Protein AF-0000000079093597 (afdb_homodimer)

Radius of gyration: 33.96 Å; Cα contacts (8 Å, |Δi|>4): 681; chains: 2; bounding box: 46×53×201 Å

Organism: Trichostrongylus colubriformis (NCBI:txid6319)

Structure (mmCIF, N/CA/C/O backbone):
data_AF-0000000079093597-model_v1
#
loop_
_entity.id
_entity.type
_entity.pdbx_description
1 polymer 'C-type lectin domain containing protein'
#
loop_
_atom_site.group_PDB
_atom_site.id
_atom_site.type_symbol
_atom_site.label_atom_id
_atom_site.label_alt_id
_atom_site.label_comp_id
_atom_site.label_asym_id
_atom_site.label_entity_id
_atom_site.label_seq_id
_atom_site.pdbx_PDB_ins_code
_atom_site.Cartn_x
_atom_site.Cartn_y
_atom_site.Cartn_z
_atom_site.occupancy
_atom_site.B_iso_or_equiv
_atom_site.auth_seq_id
_atom_site.auth_comp_id
_atom_site.auth_asym_id
_atom_site.auth_atom_id
_atom_site.pdbx_PDB_model_num
ATOM 1 N N . MET A 1 1 ? -20.094 -14.188 -105.25 1 27.56 1 MET A N 1
ATOM 2 C CA . MET A 1 1 ? -21.078 -13.984 -104.188 1 27.56 1 MET A CA 1
ATOM 3 C C . MET A 1 1 ? -20.625 -14.641 -102.875 1 27.56 1 MET A C 1
ATOM 5 O O . MET A 1 1 ? -20.891 -15.82 -102.688 1 27.56 1 MET A O 1
ATOM 9 N N . LEU A 1 2 ? -19.297 -14.391 -102.5 1 33.69 2 LEU A N 1
ATOM 10 C CA . LEU A 1 2 ? -18.422 -14.969 -101.5 1 33.69 2 LEU A CA 1
ATOM 11 C C . LEU A 1 2 ? -18.953 -14.695 -100.062 1 33.69 2 LEU A C 1
ATOM 13 O O . LEU A 1 2 ? -19.172 -13.539 -99.688 1 33.69 2 LEU A O 1
ATOM 17 N N . LEU A 1 3 ? -19.688 -15.695 -99.5 1 28.25 3 LEU A N 1
ATOM 18 C CA . LEU A 1 3 ? -20.484 -15.844 -98.25 1 28.25 3 LEU A CA 1
ATOM 19 C C . LEU A 1 3 ? -19.625 -15.695 -97 1 28.25 3 LEU A C 1
ATOM 21 O O . LEU A 1 3 ? -18.75 -16.531 -96.75 1 28.25 3 LEU A O 1
ATOM 25 N N . LYS A 1 4 ? -19.141 -14.422 -96.625 1 36.09 4 LYS A N 1
ATOM 26 C CA . LYS A 1 4 ? -18.281 -14.047 -95.562 1 36.09 4 LYS A CA 1
ATOM 27 C C . LYS A 1 4 ? -18.922 -14.414 -94.188 1 36.09 4 LYS A C 1
ATOM 29 O O . LYS A 1 4 ? -19.906 -13.805 -93.812 1 36.09 4 LYS A O 1
ATOM 34 N N . SER A 1 5 ? -19.047 -15.766 -93.812 1 30.09 5 SER A N 1
ATOM 35 C CA . SER A 1 5 ? -19.75 -16.297 -92.688 1 30.09 5 SER A CA 1
ATOM 36 C C . SER A 1 5 ? -19.156 -15.75 -91.375 1 30.09 5 SER A C 1
ATOM 38 O O . SER A 1 5 ? -17.953 -15.883 -91.125 1 30.09 5 SER A O 1
ATOM 40 N N . VAL A 1 6 ? -19.609 -14.57 -90.875 1 37.12 6 VAL A N 1
ATOM 41 C CA . VAL A 1 6 ? -19.203 -13.812 -89.688 1 37.12 6 VAL A CA 1
ATOM 42 C C . VAL A 1 6 ? -19.5 -14.625 -88.438 1 37.12 6 VAL A C 1
ATOM 44 O O . VAL A 1 6 ? -20.656 -14.891 -88.125 1 37.12 6 VAL A O 1
ATOM 47 N N . LEU A 1 7 ? -18.609 -15.641 -88 1 31.73 7 LEU A N 1
ATOM 48 C CA . LEU A 1 7 ? -18.75 -16.547 -86.875 1 31.73 7 LEU A CA 1
ATOM 49 C C . LEU A 1 7 ? -18.781 -15.766 -85.562 1 31.73 7 LEU A C 1
ATOM 51 O O . LEU A 1 7 ? -17.828 -15.047 -85.25 1 31.73 7 LEU A O 1
ATOM 55 N N . ALA A 1 8 ? -19.969 -15.242 -85.125 1 33.5 8 ALA A N 1
ATOM 56 C CA . ALA A 1 8 ? -20.234 -14.438 -83.938 1 33.5 8 ALA A CA 1
ATOM 57 C C . ALA A 1 8 ? -19.938 -15.219 -82.625 1 33.5 8 ALA A C 1
ATOM 59 O O . ALA A 1 8 ? -20.625 -16.188 -82.312 1 33.5 8 ALA A O 1
ATOM 60 N N . LEU A 1 9 ? -18.625 -15.414 -82.188 1 31.94 9 LEU A N 1
ATOM 61 C CA . LEU A 1 9 ? -18.203 -16.203 -81.062 1 31.94 9 LEU A CA 1
ATOM 62 C C . LEU A 1 9 ? -18.766 -15.602 -79.75 1 31.94 9 LEU A C 1
ATOM 64 O O . LEU A 1 9 ? -18.484 -14.445 -79.438 1 31.94 9 LEU A O 1
ATOM 68 N N . CYS A 1 10 ? -20.016 -15.984 -79.375 1 30.64 10 CYS A N 1
ATOM 69 C CA . CYS A 1 10 ? -20.75 -15.586 -78.188 1 30.64 10 CYS A CA 1
ATOM 70 C C . CYS A 1 10 ? -19.984 -15.953 -76.938 1 30.64 10 CYS A C 1
ATOM 72 O O . CYS A 1 10 ? -19.828 -17.141 -76.625 1 30.64 10 CYS A O 1
ATOM 74 N N . LEU A 1 11 ? -18.906 -15.242 -76.5 1 30.03 11 LEU A N 1
ATOM 75 C CA . LEU A 1 11 ? -18.109 -15.531 -75.312 1 30.03 11 LEU A CA 1
ATOM 76 C C . LEU A 1 11 ? -18.953 -15.461 -74.062 1 30.03 11 LEU A C 1
ATOM 78 O O . LEU A 1 11 ? -19.516 -14.414 -73.75 1 30.03 11 LEU A O 1
ATOM 82 N N . VAL A 1 12 ? -19.672 -16.516 -73.625 1 31.88 12 VAL A N 1
ATOM 83 C CA . VAL A 1 12 ? -20.484 -16.688 -72.438 1 31.88 12 VAL A CA 1
ATOM 84 C C . VAL A 1 12 ? -19.641 -16.484 -71.188 1 31.88 12 VAL A C 1
ATOM 86 O O . VAL A 1 12 ? -18.625 -17.172 -71 1 31.88 12 VAL A O 1
ATOM 89 N N . SER A 1 13 ? -19.422 -15.242 -70.688 1 33.53 13 SER A N 1
ATOM 90 C CA . SER A 1 13 ? -18.672 -14.945 -69.438 1 33.53 13 SER A CA 1
ATOM 91 C C . SER A 1 13 ? -19.344 -15.555 -68.25 1 33.53 13 SER A C 1
ATOM 93 O O . SER A 1 13 ? -20.484 -15.234 -67.938 1 33.53 13 SER A O 1
ATOM 95 N N . PHE A 1 14 ? -19.109 -16.812 -67.875 1 33.97 14 PHE A N 1
ATOM 96 C CA . PHE A 1 14 ? -19.594 -17.469 -66.688 1 33.97 14 PHE A CA 1
ATOM 97 C C . PHE A 1 14 ? -19.156 -16.719 -65.438 1 33.97 14 PHE A C 1
ATOM 99 O O . PHE A 1 14 ? -17.953 -16.547 -65.188 1 33.97 14 PHE A O 1
ATOM 106 N N . ALA A 1 15 ? -19.828 -15.609 -65 1 35.19 15 ALA A N 1
ATOM 107 C CA . ALA A 1 15 ? -19.594 -14.93 -63.719 1 35.19 15 ALA A CA 1
ATOM 108 C C . ALA A 1 15 ? -19.766 -15.891 -62.562 1 35.19 15 ALA A C 1
ATOM 110 O O . ALA A 1 15 ? -20.875 -16.391 -62.312 1 35.19 15 ALA A O 1
ATOM 111 N N . ALA A 1 16 ? -18.828 -16.75 -62.156 1 32.25 16 ALA A N 1
ATOM 112 C CA . ALA A 1 16 ? -18.859 -17.609 -61 1 32.25 16 ALA A CA 1
ATOM 113 C C . ALA A 1 16 ? -19.094 -16.781 -59.719 1 32.25 16 ALA A C 1
ATOM 115 O O . ALA A 1 16 ? -18.328 -15.867 -59.406 1 32.25 16 ALA A O 1
ATOM 116 N N . SER A 1 17 ? -20.344 -16.469 -59.312 1 35.06 17 SER A N 1
ATOM 117 C CA . SER A 1 17 ? -20.703 -15.891 -58.031 1 35.06 17 SER A CA 1
ATOM 118 C C . SER A 1 17 ? -20.141 -16.719 -56.875 1 35.06 17 SER A C 1
ATOM 120 O O . SER A 1 17 ? -20.5 -17.891 -56.719 1 35.06 17 SER A O 1
ATOM 122 N N . GLN A 1 18 ? -18.812 -16.656 -56.562 1 31.14 18 GLN A N 1
ATOM 123 C CA . GLN A 1 18 ? -18.344 -17.328 -55.344 1 31.14 18 GLN A CA 1
ATOM 124 C C . GLN A 1 18 ? -19.109 -16.859 -54.125 1 31.14 18 GLN A C 1
ATOM 126 O O . GLN A 1 18 ? -19.109 -15.672 -53.812 1 31.14 18 GLN A O 1
ATOM 131 N N . GLU A 1 19 ? -20.344 -17.391 -53.844 1 35.72 19 GLU A N 1
ATOM 132 C CA . GLU A 1 19 ? -20.969 -17.188 -52.562 1 35.72 19 GLU A CA 1
ATOM 133 C C . GLU A 1 19 ? -20.016 -17.562 -51.406 1 35.72 19 GLU A C 1
ATOM 135 O O . GLU A 1 19 ? -19.609 -18.719 -51.312 1 35.72 19 GLU A O 1
ATOM 140 N N . GLY A 1 20 ? -18.953 -16.734 -51.156 1 30.69 20 GLY A N 1
ATOM 141 C CA . GLY A 1 20 ? -18.188 -16.953 -49.938 1 30.69 20 GLY A CA 1
ATOM 142 C C . GLY A 1 20 ? -19.031 -17.094 -48.688 1 30.69 20 GLY A C 1
ATOM 143 O O . GLY A 1 20 ? -19.797 -16.188 -48.375 1 30.69 20 GLY A O 1
ATOM 144 N N . ASN A 1 21 ? -19.656 -18.297 -48.469 1 34.59 21 ASN A N 1
ATOM 145 C CA . ASN A 1 21 ? -20.266 -18.609 -47.156 1 34.59 21 ASN A CA 1
ATOM 146 C C . ASN A 1 21 ? -19.344 -18.203 -46 1 34.59 21 ASN A C 1
ATOM 148 O O . ASN A 1 21 ? -18.266 -18.781 -45.844 1 34.59 21 ASN A O 1
ATOM 152 N N . SER A 1 22 ? -19.172 -16.906 -45.781 1 34.31 22 SER A N 1
ATOM 153 C CA . SER A 1 22 ? -18.516 -16.5 -44.531 1 34.31 22 SER A CA 1
ATOM 154 C C . SER A 1 22 ? -19.094 -17.219 -43.344 1 34.31 22 SER A C 1
ATOM 156 O O . SER A 1 22 ? -20.281 -17.047 -43 1 34.31 22 SER A O 1
ATOM 158 N N . THR A 1 23 ? -18.875 -18.516 -43.188 1 35 23 THR A N 1
ATOM 159 C CA . THR A 1 23 ? -19.156 -19.109 -41.875 1 35 23 THR A CA 1
ATOM 160 C C . THR A 1 23 ? -18.578 -18.25 -40.75 1 35 23 THR A C 1
ATOM 162 O O . THR A 1 23 ? -17.375 -18.031 -40.688 1 35 23 THR A O 1
ATOM 165 N N . GLN A 1 24 ? -19.234 -17.125 -40.469 1 33.97 24 GLN A N 1
ATOM 166 C CA . GLN A 1 24 ? -18.906 -16.422 -39.219 1 33.97 24 GLN A CA 1
ATOM 167 C C . GLN A 1 24 ? -18.781 -17.406 -38.062 1 33.97 24 GLN A C 1
ATOM 169 O O . GLN A 1 24 ? -19.766 -18.062 -37.688 1 33.97 24 GLN A O 1
ATOM 174 N N . GLU A 1 25 ? -17.797 -18.297 -37.969 1 34.44 25 GLU A N 1
ATOM 175 C CA . GLU A 1 25 ? -17.547 -19 -36.719 1 34.44 25 GLU A CA 1
ATOM 176 C C . GLU A 1 25 ? -17.672 -18.078 -35.531 1 34.44 25 GLU A C 1
ATOM 178 O O . GLU A 1 25 ? -16.938 -17.094 -35.406 1 34.44 25 GLU A O 1
ATOM 183 N N . SER A 1 26 ? -18.891 -17.797 -35.094 1 34.84 26 SER A N 1
ATOM 184 C CA . SER A 1 26 ? -19.047 -17.172 -33.781 1 34.84 26 SER A CA 1
ATOM 185 C C . SER A 1 26 ? -18.047 -17.734 -32.781 1 34.84 26 SER A C 1
ATOM 187 O O . SER A 1 26 ? -17.953 -18.953 -32.625 1 34.84 26 SER A O 1
ATOM 189 N N . ALA A 1 27 ? -16.938 -17.141 -32.625 1 35.53 27 ALA A N 1
ATOM 190 C CA . ALA A 1 27 ? -16.016 -17.391 -31.516 1 35.53 27 ALA A CA 1
ATOM 191 C C . ALA A 1 27 ? -16.766 -17.766 -30.25 1 35.53 27 ALA A C 1
ATOM 193 O O . ALA A 1 27 ? -17.625 -17 -29.781 1 35.53 27 ALA A O 1
ATOM 194 N N . SER A 1 28 ? -17.094 -19.094 -30.078 1 34.06 28 SER A N 1
ATOM 195 C CA . SER A 1 28 ? -17.531 -19.562 -28.766 1 34.06 28 SER A CA 1
ATOM 196 C C . SER A 1 28 ? -16.844 -18.797 -27.641 1 34.06 28 SER A C 1
ATOM 198 O O . SER A 1 28 ? -15.609 -18.75 -27.562 1 34.06 28 SER A O 1
ATOM 200 N N . GLN A 1 29 ? -17.281 -17.625 -27.359 1 36.34 29 GLN A N 1
ATOM 201 C CA . GLN A 1 29 ? -16.875 -17.109 -26.062 1 36.34 29 GLN A CA 1
ATOM 202 C C . GLN A 1 29 ? -16.656 -18.234 -25.047 1 36.34 29 GLN A C 1
ATOM 204 O O . GLN A 1 29 ? -17.562 -19.047 -24.828 1 36.34 29 GLN A O 1
ATOM 209 N N . GLY A 1 30 ? -15.531 -18.922 -25.031 1 35.94 30 GLY A N 1
ATOM 210 C CA . GLY A 1 30 ? -15.273 -19.875 -23.953 1 35.94 30 GLY A CA 1
ATOM 211 C C . GLY A 1 30 ? -16.094 -19.594 -22.703 1 35.94 30 GLY A C 1
ATOM 212 O O . GLY A 1 30 ? -15.93 -18.547 -22.062 1 35.94 30 GLY A O 1
ATOM 213 N N . SER A 1 31 ? -17.375 -19.859 -22.672 1 40.91 31 SER A N 1
ATOM 214 C CA . SER A 1 31 ? -18.219 -19.906 -21.469 1 40.91 31 SER A CA 1
ATOM 215 C C . SER A 1 31 ? -17.438 -20.422 -20.266 1 40.91 31 SER A C 1
ATOM 217 O O . SER A 1 31 ? -17.094 -21.609 -20.203 1 40.91 31 SER A O 1
ATOM 219 N N . ASN A 1 32 ? -16.344 -19.719 -19.766 1 48.03 32 ASN A N 1
ATOM 220 C CA . ASN A 1 32 ? -15.875 -20.125 -18.438 1 48.03 32 ASN A CA 1
ATOM 221 C C . ASN A 1 32 ? -17.031 -20.547 -17.547 1 48.03 32 ASN A C 1
ATOM 223 O O . ASN A 1 32 ? -17.906 -19.734 -17.219 1 48.03 32 ASN A O 1
ATOM 227 N N . ASN A 1 33 ? -17.531 -21.703 -17.688 1 52.25 33 ASN A N 1
ATOM 228 C CA . ASN A 1 33 ? -18.547 -22.297 -16.828 1 52.25 33 ASN A CA 1
ATOM 229 C C . ASN A 1 33 ? -18.406 -21.844 -15.383 1 52.25 33 ASN A C 1
ATOM 231 O O . ASN A 1 33 ? -17.453 -22.219 -14.695 1 52.25 33 ASN A O 1
ATOM 235 N N . VAL A 1 34 ? -18.719 -20.641 -15.078 1 58.66 34 VAL A N 1
ATOM 236 C CA . VAL A 1 34 ? -18.797 -20.109 -13.719 1 58.66 34 VAL A CA 1
ATOM 237 C C . VAL A 1 34 ? -19.719 -20.984 -12.875 1 58.66 34 VAL A C 1
ATOM 239 O O . VAL A 1 34 ? -20.875 -21.219 -13.25 1 58.66 34 VAL A O 1
ATOM 242 N N . GLN A 1 35 ? -19.188 -21.812 -12 1 63.66 35 GLN A N 1
ATOM 243 C CA . GLN A 1 35 ? -19.938 -22.594 -11.016 1 63.66 35 GLN A CA 1
ATOM 244 C C . GLN A 1 35 ? -20.734 -21.672 -10.094 1 63.66 35 GLN A C 1
ATOM 246 O O . GLN A 1 35 ? -20.578 -20.453 -10.148 1 63.66 35 GLN A O 1
ATOM 251 N N . GLU A 1 36 ? -21.578 -22.188 -9.328 1 70.56 36 GLU A N 1
ATOM 252 C CA . GLU A 1 36 ? -22.422 -21.547 -8.312 1 70.56 36 GLU A CA 1
ATOM 253 C C . GLU A 1 36 ? -21.609 -20.578 -7.453 1 70.56 36 GLU A C 1
ATOM 255 O O . GLU A 1 36 ? -22.141 -19.578 -6.957 1 70.56 36 GLU A O 1
ATOM 260 N N . SER A 1 37 ? -20.328 -20.625 -7.547 1 80.94 37 SER A N 1
ATOM 261 C CA . SER A 1 37 ? -19.453 -19.812 -6.688 1 80.94 37 SER A CA 1
ATOM 262 C C . SER A 1 37 ? -19.188 -18.453 -7.301 1 80.94 37 SER A C 1
ATOM 264 O O . SER A 1 37 ? -18.703 -17.547 -6.617 1 80.94 37 SER A O 1
ATOM 266 N N . GLY A 1 38 ? -19.531 -18.328 -8.602 1 91.44 38 GLY A N 1
ATOM 267 C CA . GLY A 1 38 ? -19.172 -17.094 -9.289 1 91.44 38 GLY A CA 1
ATOM 268 C C . GLY A 1 38 ? -17.766 -17.094 -9.828 1 91.44 38 GLY A C 1
ATOM 269 O O . GLY A 1 38 ? -17.266 -16.078 -10.312 1 91.44 38 GLY A O 1
ATOM 270 N N . CYS A 1 39 ? -17.156 -18.281 -9.688 1 96.06 39 CYS A N 1
ATOM 271 C CA . CYS A 1 39 ? -15.789 -18.422 -10.164 1 96.06 39 CYS A CA 1
ATOM 272 C C . CYS A 1 39 ? -15.688 -19.516 -11.219 1 96.06 39 CYS A C 1
ATOM 274 O O . CYS A 1 39 ? -16.453 -20.469 -11.203 1 96.06 39 CYS A O 1
ATOM 276 N N . PRO A 1 40 ? -14.727 -19.344 -12.234 1 94.62 40 PRO A N 1
ATOM 277 C CA . PRO A 1 40 ? -14.461 -20.422 -13.18 1 94.62 40 PRO A CA 1
ATOM 278 C C . PRO A 1 40 ? -14.055 -21.719 -12.484 1 94.62 40 PRO A C 1
ATOM 280 O O . PRO A 1 40 ? -13.539 -21.688 -11.359 1 94.62 40 PRO A O 1
ATOM 283 N N . ILE A 1 41 ? -14.336 -22.781 -13.102 1 93.44 41 ILE A N 1
ATOM 284 C CA . ILE A 1 41 ? -13.953 -24.094 -12.57 1 93.44 41 ILE A CA 1
ATOM 285 C C . ILE A 1 41 ? -12.461 -24.094 -12.234 1 93.44 41 ILE A C 1
ATOM 287 O O . ILE A 1 41 ? -11.641 -23.609 -13.023 1 93.44 41 ILE A O 1
ATOM 291 N N . GLY A 1 42 ? -12.117 -24.578 -11.094 1 95.44 42 GLY A N 1
ATOM 292 C CA . GLY A 1 42 ? -10.727 -24.672 -10.688 1 95.44 42 GLY A CA 1
ATOM 293 C C . GLY A 1 42 ? -10.258 -23.484 -9.875 1 95.44 42 GLY A C 1
ATOM 294 O O . GLY A 1 42 ? -9.203 -23.547 -9.234 1 95.44 42 GLY A O 1
ATOM 295 N N . TRP A 1 43 ? -10.992 -22.453 -9.961 1 97.62 43 TRP A N 1
ATOM 296 C CA . TRP A 1 43 ? -10.664 -21.266 -9.164 1 97.62 43 TRP A CA 1
ATOM 297 C C . TRP A 1 43 ? -11.328 -21.328 -7.793 1 97.62 43 TRP A C 1
ATOM 299 O O . TRP A 1 43 ? -12.43 -21.875 -7.656 1 97.62 43 TRP A O 1
ATOM 309 N N . LEU A 1 44 ? -10.664 -20.797 -6.832 1 97.44 44 LEU A N 1
ATOM 310 C CA . LEU A 1 44 ? -11.164 -20.734 -5.461 1 97.44 44 LEU A CA 1
ATOM 311 C C . LEU A 1 44 ? -11.766 -19.375 -5.152 1 97.44 44 LEU A C 1
ATOM 313 O O . LEU A 1 44 ? -11.109 -18.344 -5.352 1 97.44 44 LEU A O 1
ATOM 317 N N . ARG A 1 45 ? -12.938 -19.375 -4.684 1 95.88 45 ARG A N 1
ATOM 318 C CA . ARG A 1 45 ? -13.555 -18.109 -4.27 1 95.88 45 ARG A CA 1
ATOM 319 C C . ARG A 1 45 ? -13.125 -17.734 -2.857 1 95.88 45 ARG A C 1
ATOM 321 O O . ARG A 1 45 ? -13.25 -18.531 -1.927 1 95.88 45 ARG A O 1
ATOM 328 N N . LEU A 1 46 ? -12.539 -16.594 -2.717 1 95.19 46 LEU A N 1
ATOM 329 C CA . LEU A 1 46 ? -12.305 -15.953 -1.425 1 95.19 46 LEU A CA 1
ATOM 330 C C . LEU A 1 46 ? -12.844 -14.531 -1.412 1 95.19 46 LEU A C 1
ATOM 332 O O . LEU A 1 46 ? -12.383 -13.68 -2.182 1 95.19 46 LEU A O 1
ATOM 336 N N . PHE A 1 47 ? -13.766 -14.211 -0.566 1 88.75 47 PHE A N 1
ATOM 337 C CA . PHE A 1 47 ? -14.406 -12.906 -0.52 1 88.75 47 PHE A CA 1
ATOM 338 C C . PHE A 1 47 ? -15.078 -12.586 -1.851 1 88.75 47 PHE A C 1
ATOM 340 O O . PHE A 1 47 ? -15.938 -13.336 -2.314 1 88.75 47 PHE A O 1
ATOM 347 N N . SER A 1 48 ? -14.742 -11.539 -2.49 1 91.88 48 SER A N 1
ATOM 348 C CA . SER A 1 48 ? -15.383 -11.094 -3.723 1 91.88 48 SER A CA 1
ATOM 349 C C . SER A 1 48 ? -14.523 -11.422 -4.941 1 91.88 48 SER A C 1
ATOM 351 O O . SER A 1 48 ? -14.766 -10.898 -6.031 1 91.88 48 SER A O 1
ATOM 353 N N . SER A 1 49 ? -13.531 -12.289 -4.754 1 96.88 49 SER A N 1
ATOM 354 C CA . SER A 1 49 ? -12.609 -12.57 -5.852 1 96.88 49 SER A CA 1
ATOM 355 C C . SER A 1 49 ? -12.391 -14.07 -6.012 1 96.88 49 SER A C 1
ATOM 357 O O . SER A 1 49 ? -12.758 -14.859 -5.133 1 96.88 49 SER A O 1
ATOM 359 N N . CYS A 1 50 ? -11.938 -14.438 -7.152 1 98.12 50 CYS A N 1
ATOM 360 C CA . CYS A 1 50 ? -11.555 -15.805 -7.488 1 98.12 50 CYS A CA 1
ATOM 361 C C . CYS A 1 50 ? -10.039 -15.93 -7.617 1 98.12 50 CYS A C 1
ATOM 363 O O . CYS A 1 50 ? -9.383 -15.039 -8.156 1 98.12 50 CYS A O 1
ATOM 365 N N . TYR A 1 51 ? -9.523 -17.016 -7.191 1 98.75 51 TYR A N 1
ATOM 366 C CA . TYR A 1 51 ? -8.078 -17.219 -7.199 1 98.75 51 TYR A CA 1
ATOM 367 C C . TYR A 1 51 ? -7.727 -18.562 -7.824 1 98.75 51 TYR A C 1
ATOM 369 O O . TYR A 1 51 ? -8.406 -19.562 -7.582 1 98.75 51 TYR A O 1
ATOM 377 N N . LEU A 1 52 ? -6.758 -18.562 -8.703 1 98.75 52 LEU A N 1
ATOM 378 C CA . LEU A 1 52 ? -6.199 -19.781 -9.289 1 98.75 52 LEU A CA 1
ATOM 379 C C . LEU A 1 52 ? -4.754 -19.984 -8.852 1 98.75 52 LEU A C 1
ATOM 381 O O . LEU A 1 52 ? -3.93 -19.062 -8.969 1 98.75 52 LEU A O 1
ATOM 385 N N . PHE A 1 53 ? -4.488 -21.078 -8.234 1 98.88 53 PHE A N 1
ATOM 386 C CA . PHE A 1 53 ? -3.139 -21.453 -7.824 1 98.88 53 PHE A CA 1
ATOM 387 C C . PHE A 1 53 ? -2.488 -22.359 -8.867 1 98.88 53 PHE A C 1
ATOM 389 O O . PHE A 1 53 ? -2.613 -23.578 -8.797 1 98.88 53 PHE A O 1
ATOM 396 N N . GLU A 1 54 ? -1.771 -21.688 -9.828 1 98.44 54 GLU A N 1
ATOM 397 C CA . GLU A 1 54 ? -1.161 -22.344 -10.977 1 98.44 54 GLU A CA 1
ATOM 398 C C . GLU A 1 54 ? 0.127 -23.062 -10.578 1 98.44 54 GLU A C 1
ATOM 400 O O . GLU A 1 54 ? 1.039 -22.438 -10.023 1 98.44 54 GLU A O 1
ATOM 405 N N . THR A 1 55 ? 0.201 -24.359 -10.93 1 98.5 55 THR A N 1
ATOM 406 C CA . THR A 1 55 ? 1.361 -25.125 -10.5 1 98.5 55 THR A CA 1
ATOM 407 C C . THR A 1 55 ? 2.344 -25.312 -11.656 1 98.5 55 THR A C 1
ATOM 409 O O . THR A 1 55 ? 3.418 -25.891 -11.477 1 98.5 55 THR A O 1
ATOM 412 N N . THR A 1 56 ? 1.979 -24.828 -12.844 1 98.44 56 THR A N 1
ATOM 413 C CA . THR A 1 56 ? 2.955 -24.797 -13.93 1 98.44 56 THR A CA 1
ATOM 414 C C . THR A 1 56 ? 4.07 -23.812 -13.633 1 98.44 56 THR A C 1
ATOM 416 O O . THR A 1 56 ? 3.809 -22.641 -13.328 1 98.44 56 THR A O 1
ATOM 419 N N . HIS A 1 57 ? 5.258 -24.281 -13.617 1 98.88 57 HIS A N 1
ATOM 420 C CA . HIS A 1 57 ? 6.402 -23.406 -13.375 1 98.88 57 HIS A CA 1
ATOM 421 C C . HIS A 1 57 ? 6.648 -22.484 -14.562 1 98.88 57 HIS A C 1
ATOM 423 O O . HIS A 1 57 ? 6.934 -22.938 -15.664 1 98.88 57 HIS A O 1
ATOM 429 N N . LEU A 1 58 ? 6.535 -21.219 -14.383 1 98.94 58 LEU A N 1
ATOM 430 C CA . LEU A 1 58 ? 6.719 -20.203 -15.414 1 98.94 58 LEU A CA 1
ATOM 431 C C . LEU A 1 58 ? 7.586 -19.062 -14.906 1 98.94 58 LEU A C 1
ATOM 433 O O . LEU A 1 58 ? 7.727 -18.875 -13.695 1 98.94 58 LEU A O 1
ATOM 437 N N . THR A 1 59 ? 8.195 -18.344 -15.828 1 98.94 59 THR A N 1
ATOM 438 C CA . THR A 1 59 ? 8.836 -17.078 -15.453 1 98.94 59 THR A CA 1
ATOM 439 C C . THR A 1 59 ? 7.805 -16.062 -14.992 1 98.94 59 THR A C 1
ATOM 441 O O . THR A 1 59 ? 6.602 -16.266 -15.164 1 98.94 59 THR A O 1
ATOM 444 N N . PHE A 1 60 ? 8.258 -15.078 -14.398 1 98.94 60 PHE A N 1
ATOM 445 C CA . PHE A 1 60 ? 7.359 -14.055 -13.891 1 98.94 60 PHE A CA 1
ATOM 446 C C . PHE A 1 60 ? 6.453 -13.523 -15 1 98.94 60 PHE A C 1
ATOM 448 O O . PHE A 1 60 ? 5.234 -13.477 -14.844 1 98.94 60 PHE A O 1
ATOM 455 N N . GLU A 1 61 ? 7.082 -13.109 -16.141 1 98.81 61 GLU A N 1
ATOM 456 C CA . GLU A 1 61 ? 6.328 -12.539 -17.266 1 98.81 61 GLU A CA 1
ATOM 457 C C . GLU A 1 61 ? 5.402 -13.578 -17.891 1 98.81 61 GLU A C 1
ATOM 459 O O . GLU A 1 61 ? 4.266 -13.266 -18.25 1 98.81 61 GLU A O 1
ATOM 464 N N . ALA A 1 62 ? 5.906 -14.797 -18.016 1 98.88 62 ALA A N 1
ATOM 465 C CA . ALA A 1 62 ? 5.074 -15.867 -18.562 1 98.88 62 ALA A CA 1
ATOM 466 C C . ALA A 1 62 ? 3.895 -16.172 -17.641 1 98.88 62 ALA A C 1
ATOM 468 O O . ALA A 1 62 ? 2.807 -16.5 -18.109 1 98.88 62 ALA A O 1
ATOM 469 N N . ALA A 1 63 ? 4.145 -16.125 -16.344 1 98.94 63 ALA A N 1
ATOM 470 C CA . ALA A 1 63 ? 3.074 -16.328 -15.367 1 98.94 63 ALA A CA 1
ATOM 471 C C . ALA A 1 63 ? 1.984 -15.266 -15.523 1 98.94 63 ALA A C 1
ATOM 473 O O . ALA A 1 63 ? 0.793 -15.586 -15.5 1 98.94 63 ALA A O 1
ATOM 474 N N . GLU A 1 64 ? 2.391 -14 -15.688 1 98.81 64 GLU A N 1
ATOM 475 C CA . GLU A 1 64 ? 1.429 -12.93 -15.93 1 98.81 64 GLU A CA 1
ATOM 476 C C . GLU A 1 64 ? 0.592 -13.211 -17.172 1 98.81 64 GLU A C 1
ATOM 478 O O . GLU A 1 64 ? -0.634 -13.086 -17.156 1 98.81 64 GLU A O 1
ATOM 483 N N . SER A 1 65 ? 1.25 -13.578 -18.188 1 98.81 65 SER A N 1
ATOM 484 C CA . SER A 1 65 ? 0.57 -13.867 -19.453 1 98.81 65 SER A CA 1
ATOM 485 C C . SER A 1 65 ? -0.393 -15.039 -19.297 1 98.81 65 SER A C 1
ATOM 487 O O . SER A 1 65 ? -1.5 -15.016 -19.844 1 98.81 65 SER A O 1
ATOM 489 N N . ASN A 1 66 ? 0.05 -16.062 -18.609 1 98.81 66 ASN A N 1
ATOM 490 C CA . ASN A 1 66 ? -0.789 -17.234 -18.391 1 98.81 66 ASN A CA 1
ATOM 491 C C . ASN A 1 66 ? -2.049 -16.891 -17.609 1 98.81 66 ASN A C 1
ATOM 493 O O . ASN A 1 66 ? -3.146 -17.328 -17.953 1 98.81 66 ASN A O 1
ATOM 497 N N . CYS A 1 67 ? -1.879 -16.094 -16.531 1 98.75 67 CYS A N 1
ATOM 498 C CA . CYS A 1 67 ? -3.035 -15.641 -15.758 1 98.75 67 CYS A CA 1
ATOM 499 C C . CYS A 1 67 ? -3.986 -14.828 -16.625 1 98.75 67 CYS A C 1
ATOM 501 O O . CYS A 1 67 ? -5.203 -15.016 -16.562 1 98.75 67 CYS A O 1
ATOM 503 N N . LEU A 1 68 ? -3.391 -13.945 -17.391 1 98.31 68 LEU A N 1
ATOM 504 C CA . LEU A 1 68 ? -4.191 -13.117 -18.297 1 98.31 68 LEU A CA 1
ATOM 505 C C . LEU A 1 68 ? -4.988 -13.984 -19.266 1 98.31 68 LEU A C 1
ATOM 507 O O . LEU A 1 68 ? -6.18 -13.75 -19.469 1 98.31 68 LEU A O 1
ATOM 511 N N . GLY A 1 69 ? -4.363 -14.984 -19.797 1 98.06 69 GLY A N 1
ATOM 512 C CA . GLY A 1 69 ? -5.008 -15.891 -20.734 1 98.06 69 GLY A CA 1
ATOM 513 C C . GLY A 1 69 ? -6.16 -16.656 -20.125 1 98.06 69 GLY A C 1
ATOM 514 O O . GLY A 1 69 ? -7.074 -17.094 -20.828 1 98.06 69 GLY A O 1
ATOM 515 N N . LYS A 1 70 ? -6.199 -16.75 -18.844 1 97.56 70 LYS A N 1
ATOM 516 C CA . LYS A 1 70 ? -7.23 -17.516 -18.141 1 97.56 70 LYS A CA 1
ATOM 517 C C . LYS A 1 70 ? -8.273 -16.578 -17.531 1 97.56 70 LYS A C 1
ATOM 519 O O . LYS A 1 70 ? -9.141 -17.016 -16.766 1 97.56 70 LYS A O 1
ATOM 524 N N . GLY A 1 71 ? -8.141 -15.344 -17.812 1 96.5 71 GLY A N 1
ATOM 525 C CA . GLY A 1 71 ? -9.156 -14.375 -17.422 1 96.5 71 GLY A CA 1
ATOM 526 C C . GLY A 1 71 ? -8.812 -13.633 -16.141 1 96.5 71 GLY A C 1
ATOM 527 O O . GLY A 1 71 ? -9.656 -12.945 -15.57 1 96.5 71 GLY A O 1
ATOM 528 N N . GLY A 1 72 ? -7.582 -13.758 -15.766 1 97.75 72 GLY A N 1
ATOM 529 C CA . GLY A 1 72 ? -7.137 -13.078 -14.555 1 97.75 72 GLY A CA 1
ATOM 530 C C . GLY A 1 72 ? -5.824 -12.344 -14.734 1 97.75 72 GLY A C 1
ATOM 531 O O . GLY A 1 72 ? -5.48 -11.938 -15.844 1 97.75 72 GLY A O 1
ATOM 532 N N . ARG A 1 73 ? -5.207 -12.055 -13.602 1 98.56 73 ARG A N 1
ATOM 533 C CA . ARG A 1 73 ? -3.883 -11.445 -13.516 1 98.56 73 ARG A CA 1
ATOM 534 C C . ARG A 1 73 ? -3.092 -12.023 -12.344 1 98.56 73 ARG A C 1
ATOM 536 O O . ARG A 1 73 ? -3.656 -12.688 -11.477 1 98.56 73 ARG A O 1
ATOM 543 N N . LEU A 1 74 ? -1.796 -11.773 -12.406 1 98.88 74 LEU A N 1
ATOM 544 C CA . LEU A 1 74 ? -1.044 -12.125 -11.203 1 98.88 74 LEU A CA 1
ATOM 545 C C . LEU A 1 74 ? -1.633 -11.438 -9.977 1 98.88 74 LEU A C 1
ATOM 547 O O . LEU A 1 74 ? -2.023 -10.266 -10.047 1 98.88 74 LEU A O 1
ATOM 551 N N . PHE A 1 75 ? -1.632 -12.156 -8.922 1 98.75 75 PHE A N 1
ATOM 552 C CA . PHE A 1 75 ? -2.285 -11.773 -7.676 1 98.75 75 PHE A CA 1
ATOM 553 C C . PHE A 1 75 ? -1.688 -10.484 -7.125 1 98.75 75 PHE A C 1
ATOM 555 O O . PHE A 1 75 ? -0.482 -10.406 -6.887 1 98.75 75 PHE A O 1
ATOM 562 N N . VAL A 1 76 ? -2.457 -9.484 -7.012 1 98.62 76 VAL A N 1
ATOM 563 C CA . VAL A 1 76 ? -2.189 -8.234 -6.309 1 98.62 76 VAL A CA 1
ATOM 564 C C . VAL A 1 76 ? -3.182 -8.062 -5.156 1 98.62 76 VAL A C 1
ATOM 566 O O . VAL A 1 76 ? -4.371 -7.84 -5.383 1 98.62 76 VAL A O 1
ATOM 569 N N . PRO A 1 77 ? -2.74 -8.172 -3.926 1 97.56 77 PRO A N 1
ATOM 570 C CA . PRO A 1 77 ? -3.646 -8.031 -2.783 1 97.56 77 PRO A CA 1
ATOM 571 C C . PRO A 1 77 ? -4.086 -6.59 -2.551 1 97.56 77 PRO A C 1
ATOM 573 O O . PRO A 1 77 ? -3.275 -5.668 -2.66 1 97.56 77 PRO A O 1
ATOM 576 N N . ARG A 1 78 ? -5.324 -6.457 -2.195 1 95.81 78 ARG A N 1
ATOM 577 C CA . ARG A 1 78 ? -5.852 -5.133 -1.871 1 95.81 78 ARG A CA 1
ATOM 578 C C . ARG A 1 78 ? -5.691 -4.832 -0.385 1 95.81 78 ARG A C 1
ATOM 580 O O . ARG A 1 78 ? -5.574 -3.668 0.007 1 95.81 78 ARG A O 1
ATOM 587 N N . THR A 1 79 ? -5.73 -5.852 0.457 1 94.88 79 THR A N 1
ATOM 588 C CA . THR A 1 79 ? -5.633 -5.699 1.904 1 94.88 79 THR A CA 1
ATOM 589 C C . THR A 1 79 ? -4.707 -6.754 2.5 1 94.88 79 THR A C 1
ATOM 591 O O . THR A 1 79 ? -4.43 -7.773 1.864 1 94.88 79 THR A O 1
ATOM 594 N N . ALA A 1 80 ? -4.289 -6.465 3.705 1 94.81 80 ALA A N 1
ATOM 595 C CA . ALA A 1 80 ? -3.449 -7.426 4.414 1 94.81 80 ALA A CA 1
ATOM 596 C C . ALA A 1 80 ? -4.207 -8.719 4.691 1 94.81 80 ALA A C 1
ATOM 598 O O . ALA A 1 80 ? -3.625 -9.812 4.656 1 94.81 80 ALA A O 1
ATOM 599 N N . VAL A 1 81 ? -5.453 -8.617 4.949 1 95.69 81 VAL A N 1
ATOM 600 C CA . VAL A 1 81 ? -6.281 -9.797 5.191 1 95.69 81 VAL A CA 1
ATOM 601 C C . VAL A 1 81 ? -6.332 -10.664 3.936 1 95.69 81 VAL A C 1
ATOM 603 O O . VAL A 1 81 ? -6.152 -11.883 4.004 1 95.69 81 VAL A O 1
ATOM 606 N N . GLU A 1 82 ? -6.621 -10 2.797 1 96.75 82 GLU A N 1
ATOM 607 C CA . GLU A 1 82 ? -6.629 -10.734 1.534 1 96.75 82 GLU A CA 1
ATOM 608 C C . GLU A 1 82 ? -5.309 -11.469 1.315 1 96.75 82 GLU A C 1
ATOM 610 O O . GLU A 1 82 ? -5.297 -12.656 0.989 1 96.75 82 GLU A O 1
ATOM 615 N N . TRP A 1 83 ? -4.203 -10.75 1.505 1 97.62 83 TRP A N 1
ATOM 616 C CA . TRP A 1 83 ? -2.879 -11.344 1.343 1 97.62 83 TRP A CA 1
ATOM 617 C C . TRP A 1 83 ? -2.74 -12.602 2.186 1 97.62 83 TRP A C 1
ATOM 619 O O . TRP A 1 83 ? -2.424 -13.672 1.661 1 97.62 83 TRP A O 1
ATOM 629 N N . LYS A 1 84 ? -3.004 -12.461 3.453 1 96.38 84 LYS A N 1
ATOM 630 C CA . LYS A 1 84 ? -2.82 -13.562 4.395 1 96.38 84 LYS A CA 1
ATOM 631 C C . LYS A 1 84 ? -3.689 -14.758 4.02 1 96.38 84 LYS A C 1
ATOM 633 O O . LYS A 1 84 ? -3.205 -15.891 3.961 1 96.38 84 LYS A O 1
ATOM 638 N N . GLU A 1 85 ? -4.922 -14.547 3.676 1 97.5 85 GLU A N 1
ATOM 639 C CA . GLU A 1 85 ? -5.867 -15.625 3.383 1 97.5 85 GLU A CA 1
ATOM 640 C C . GLU A 1 85 ? -5.52 -16.328 2.07 1 97.5 85 GLU A C 1
ATOM 642 O O . GLU A 1 85 ? -5.699 -17.531 1.939 1 97.5 85 GLU A O 1
ATOM 647 N N . VAL A 1 86 ? -5.047 -15.594 1.124 1 98.56 86 VAL A N 1
ATOM 648 C CA . VAL A 1 86 ? -4.805 -16.141 -0.203 1 98.56 86 VAL A CA 1
ATOM 649 C C . VAL A 1 86 ? -3.514 -16.969 -0.196 1 98.56 86 VAL A C 1
ATOM 651 O O . VAL A 1 86 ? -3.488 -18.109 -0.662 1 98.56 86 VAL A O 1
ATOM 654 N N . VAL A 1 87 ? -2.438 -16.391 0.358 1 98.19 87 VAL A N 1
ATOM 655 C CA . VAL A 1 87 ? -1.141 -17.047 0.25 1 98.19 87 VAL A CA 1
ATOM 656 C C . VAL A 1 87 ? -1.157 -18.359 1.045 1 98.19 87 VAL A C 1
ATOM 658 O O . VAL A 1 87 ? -0.442 -19.297 0.711 1 98.19 87 VAL A O 1
ATOM 661 N N . LYS A 1 88 ? -1.981 -18.422 1.994 1 96.94 88 LYS A N 1
ATOM 662 C CA . LYS A 1 88 ? -2.094 -19.641 2.789 1 96.94 88 LYS A CA 1
ATOM 663 C C . LYS A 1 88 ? -2.566 -20.812 1.933 1 96.94 88 LYS A C 1
ATOM 665 O O . LYS A 1 88 ? -2.305 -21.984 2.26 1 96.94 88 LYS A O 1
ATOM 670 N N . ASN A 1 89 ? -3.271 -20.578 0.876 1 97.88 89 ASN A N 1
ATOM 671 C CA . ASN A 1 89 ? -3.867 -21.609 0.035 1 97.88 89 ASN A CA 1
ATOM 672 C C . ASN A 1 89 ? -2.926 -22.031 -1.09 1 97.88 89 ASN A C 1
ATOM 674 O O . ASN A 1 89 ? -3.219 -22.969 -1.831 1 97.88 89 ASN A O 1
ATOM 678 N N . SER A 1 90 ? -1.816 -21.297 -1.225 1 98.25 90 SER A N 1
ATOM 679 C CA . SER A 1 90 ? -0.867 -21.672 -2.266 1 98.25 90 SER A CA 1
ATOM 680 C C . SER A 1 90 ? -0.183 -23 -1.934 1 98.25 90 SER A C 1
ATOM 682 O O . SER A 1 90 ? -0.126 -23.391 -0.769 1 98.25 90 SER A O 1
ATOM 684 N N . PRO A 1 91 ? 0.24 -23.734 -2.973 1 98.25 91 PRO A N 1
ATOM 685 C CA . PRO A 1 91 ? 0.887 -25.031 -2.732 1 98.25 91 PRO A CA 1
ATOM 686 C C . PRO A 1 91 ? 2.023 -24.938 -1.716 1 98.25 91 PRO A C 1
ATOM 688 O O . PRO A 1 91 ? 2.777 -23.969 -1.71 1 98.25 91 PRO A O 1
ATOM 691 N N . LYS A 1 92 ? 2.127 -25.953 -0.822 1 98 92 LYS A N 1
ATOM 692 C CA . LYS A 1 92 ? 3.162 -26 0.206 1 98 92 LYS A CA 1
ATOM 693 C C . LYS A 1 92 ? 4.527 -26.312 -0.402 1 98 92 LYS A C 1
ATOM 695 O O . LYS A 1 92 ? 4.613 -26.891 -1.486 1 98 92 LYS A O 1
ATOM 700 N N . VAL A 1 93 ? 5.504 -25.875 0.378 1 97.94 93 VAL A N 1
ATOM 701 C CA . VAL A 1 93 ? 6.91 -26.109 0.049 1 97.94 93 VAL A CA 1
ATOM 702 C C . VAL A 1 93 ? 7.172 -25.703 -1.398 1 97.94 93 VAL A C 1
ATOM 704 O O . VAL A 1 93 ? 7.699 -26.5 -2.186 1 97.94 93 VAL A O 1
ATOM 707 N N . SER A 1 94 ? 6.734 -24.578 -1.759 1 98.25 94 SER A N 1
ATOM 708 C CA . SER A 1 94 ? 6.871 -24.078 -3.125 1 98.25 94 SER A CA 1
ATOM 709 C C . SER A 1 94 ? 6.938 -22.547 -3.158 1 98.25 94 SER A C 1
ATOM 711 O O . SER A 1 94 ? 6.508 -21.891 -2.213 1 98.25 94 SER A O 1
ATOM 713 N N . TRP A 1 95 ? 7.621 -22.047 -4.215 1 98.62 95 TRP A N 1
ATOM 714 C CA . TRP A 1 95 ? 7.609 -20.625 -4.551 1 98.62 95 TRP A CA 1
ATOM 715 C C . TRP A 1 95 ? 6.461 -20.297 -5.496 1 98.62 95 TRP A C 1
ATOM 717 O O . TRP A 1 95 ? 6.207 -21.031 -6.453 1 98.62 95 TRP A O 1
ATOM 727 N N . ASN A 1 96 ? 5.742 -19.203 -5.223 1 98.94 96 ASN A N 1
ATOM 728 C CA . ASN A 1 96 ? 4.598 -18.75 -6.004 1 98.94 96 ASN A CA 1
ATOM 729 C C . ASN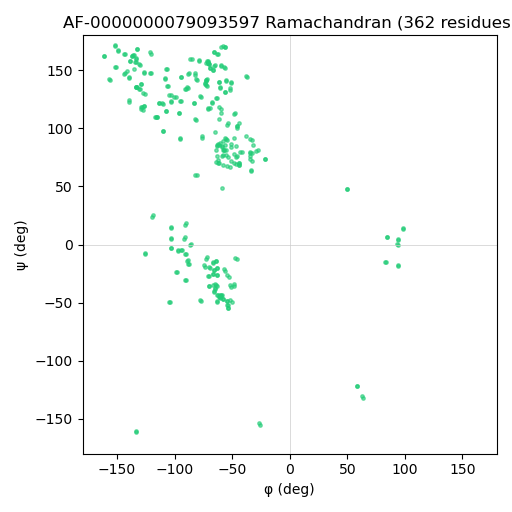 A 1 96 ? 4.727 -17.281 -6.383 1 98.94 96 ASN A C 1
ATOM 731 O O . ASN A 1 96 ? 4.773 -16.406 -5.512 1 98.94 96 ASN A O 1
ATOM 735 N N . TRP A 1 97 ? 4.773 -17.031 -7.684 1 98.94 97 TRP A N 1
ATOM 736 C CA . TRP A 1 97 ? 4.801 -15.648 -8.141 1 98.94 97 TRP A CA 1
ATOM 737 C C . TRP A 1 97 ? 3.547 -14.898 -7.691 1 98.94 97 TRP A C 1
ATOM 739 O O . TRP A 1 97 ? 2.439 -15.438 -7.762 1 98.94 97 TRP A O 1
ATOM 749 N N . VAL A 1 98 ? 3.727 -13.742 -7.219 1 98.81 98 VAL A N 1
ATOM 750 C CA . VAL A 1 98 ? 2.664 -12.758 -7.039 1 98.81 98 VAL A CA 1
ATOM 751 C C . VAL A 1 98 ? 2.992 -11.5 -7.832 1 98.81 98 VAL A C 1
ATOM 753 O O . VAL A 1 98 ? 4.125 -11.32 -8.281 1 98.81 98 VAL A O 1
ATOM 756 N N . GLY A 1 99 ? 2.039 -10.617 -8.023 1 98.75 99 GLY A N 1
ATOM 757 C CA . GLY A 1 99 ? 2.189 -9.492 -8.93 1 98.75 99 GLY A CA 1
ATOM 758 C C . GLY A 1 99 ? 2.936 -8.328 -8.305 1 98.75 99 GLY A C 1
ATOM 759 O O . GLY A 1 99 ? 2.432 -7.199 -8.281 1 98.75 99 GLY A O 1
ATOM 760 N N . LEU A 1 100 ? 4.203 -8.531 -7.863 1 97.62 100 LEU A N 1
ATOM 761 C CA . LEU A 1 100 ? 5.02 -7.461 -7.305 1 97.62 100 LEU A CA 1
ATOM 762 C C . LEU A 1 100 ? 6.418 -7.473 -7.902 1 97.62 100 LEU A C 1
ATOM 764 O O . LEU A 1 100 ? 7.023 -8.539 -8.062 1 97.62 100 LEU A O 1
ATOM 768 N N . LYS A 1 101 ? 6.855 -6.281 -8.234 1 95.69 101 LYS A N 1
ATOM 769 C CA . LYS A 1 101 ? 8.195 -6.102 -8.789 1 95.69 101 LYS A CA 1
ATOM 770 C C . LYS A 1 101 ? 8.859 -4.852 -8.219 1 95.69 101 LYS A C 1
ATOM 772 O O . LYS A 1 101 ? 8.188 -3.863 -7.922 1 95.69 101 LYS A O 1
ATOM 777 N N . ARG A 1 102 ? 10.125 -4.918 -7.992 1 92 102 ARG A N 1
ATOM 778 C CA . ARG A 1 102 ? 10.938 -3.742 -7.676 1 92 102 ARG A CA 1
ATOM 779 C C . ARG A 1 102 ? 11.969 -3.479 -8.766 1 92 102 ARG A C 1
ATOM 781 O O . ARG A 1 102 ? 12.945 -4.215 -8.891 1 92 102 ARG A O 1
ATOM 788 N N . GLU A 1 103 ? 11.758 -2.443 -9.477 1 89.62 103 GLU A N 1
ATOM 789 C CA . GLU A 1 103 ? 12.633 -2.115 -10.602 1 89.62 103 GLU A CA 1
ATOM 790 C C . GLU A 1 103 ? 13.695 -1.102 -10.188 1 89.62 103 GLU A C 1
ATOM 792 O O . GLU A 1 103 ? 13.375 0.033 -9.828 1 89.62 103 GLU A O 1
ATOM 797 N N . GLY A 1 104 ? 14.938 -1.577 -10.203 1 82.56 104 GLY A N 1
ATOM 798 C CA . GLY A 1 104 ? 16.031 -0.667 -9.922 1 82.56 104 GLY A CA 1
ATOM 799 C C . GLY A 1 104 ? 15.984 -0.095 -8.516 1 82.56 104 GLY A C 1
ATOM 800 O O . GLY A 1 104 ? 15.859 -0.838 -7.543 1 82.56 104 GLY A O 1
ATOM 801 N N . VAL A 1 105 ? 16.141 1.203 -8.398 1 76.81 105 VAL A N 1
ATOM 802 C CA . VAL A 1 105 ? 16.266 1.882 -7.109 1 76.81 105 VAL A CA 1
ATOM 803 C C . VAL A 1 105 ? 14.875 2.307 -6.621 1 76.81 105 VAL A C 1
ATOM 805 O O . VAL A 1 105 ? 14.75 2.896 -5.543 1 76.81 105 VAL A O 1
ATOM 808 N N . PHE A 1 106 ? 13.859 1.882 -7.336 1 83.94 106 PHE A N 1
ATOM 809 C CA . PHE A 1 106 ? 12.508 2.346 -7.016 1 83.94 106 PHE A CA 1
ATOM 810 C C . PHE A 1 106 ? 11.875 1.469 -5.945 1 83.94 106 PHE A C 1
ATOM 812 O O . PHE A 1 106 ? 12.352 0.365 -5.672 1 83.94 106 PHE A O 1
ATOM 819 N N . MET A 1 107 ? 10.852 2.031 -5.285 1 87.25 107 MET A N 1
ATOM 820 C CA . MET A 1 107 ? 10.078 1.244 -4.328 1 87.25 107 MET A CA 1
ATOM 821 C C . MET A 1 107 ? 9.297 0.139 -5.035 1 87.25 107 MET A C 1
ATOM 823 O O . MET A 1 107 ? 8.922 0.288 -6.199 1 87.25 107 MET A O 1
ATOM 827 N N . PRO A 1 108 ? 9.078 -0.946 -4.316 1 91.31 108 PRO A N 1
ATOM 828 C CA . PRO A 1 108 ? 8.32 -2.029 -4.941 1 91.31 108 PRO A CA 1
ATOM 829 C C . PRO A 1 108 ? 6.906 -1.605 -5.336 1 91.31 108 PRO A C 1
ATOM 831 O O . PRO A 1 108 ? 6.258 -0.854 -4.602 1 91.31 108 PRO A O 1
ATOM 834 N N . ARG A 1 109 ? 6.551 -2.102 -6.508 1 93.44 109 ARG A N 1
ATOM 835 C CA . ARG A 1 109 ? 5.234 -1.765 -7.043 1 93.44 109 ARG A CA 1
ATOM 836 C C . ARG A 1 109 ? 4.48 -3.02 -7.469 1 93.44 109 ARG A C 1
ATOM 838 O O . ARG A 1 109 ? 5.062 -3.924 -8.078 1 93.44 109 ARG A O 1
ATOM 845 N N . TRP A 1 110 ? 3.244 -2.988 -7.141 1 97.31 110 TRP A N 1
ATOM 846 C CA . TRP A 1 110 ? 2.35 -4.02 -7.66 1 97.31 110 TRP A CA 1
ATOM 847 C C . TRP A 1 110 ? 2.123 -3.836 -9.156 1 97.31 110 TRP A C 1
ATOM 849 O O . TRP A 1 110 ? 2.195 -2.719 -9.672 1 97.31 110 TRP A O 1
ATOM 859 N N . ARG A 1 111 ? 1.789 -4.91 -9.781 1 97.19 111 ARG A N 1
ATOM 860 C CA . ARG A 1 111 ? 1.594 -4.895 -11.227 1 97.19 111 ARG A CA 1
ATOM 861 C C . ARG A 1 111 ? 0.34 -4.109 -11.602 1 97.19 111 ARG A C 1
ATOM 863 O O . ARG A 1 111 ? 0.174 -3.709 -12.75 1 97.19 111 ARG A O 1
ATOM 870 N N . ARG A 1 112 ? -0.501 -3.967 -10.648 1 95 112 ARG A N 1
ATOM 871 C CA . ARG A 1 112 ? -1.704 -3.16 -10.82 1 95 112 ARG A CA 1
ATOM 872 C C . ARG A 1 112 ? -1.87 -2.17 -9.672 1 95 112 ARG A C 1
ATOM 874 O O . ARG A 1 112 ? -1.418 -2.426 -8.555 1 95 112 ARG A O 1
ATOM 881 N N . THR A 1 113 ? -2.57 -1.077 -9.938 1 92.06 113 THR A N 1
ATOM 882 C CA . THR A 1 113 ? -2.803 -0.065 -8.914 1 92.06 113 THR A CA 1
ATOM 883 C C . THR A 1 113 ? -3.771 -0.582 -7.855 1 92.06 113 THR A C 1
ATOM 885 O O . THR A 1 113 ? -4.52 -1.53 -8.102 1 92.06 113 THR A O 1
ATOM 888 N N . GLY A 1 114 ? -3.643 0.029 -6.742 1 93.69 114 GLY A N 1
ATOM 889 C CA . GLY A 1 114 ? -4.637 -0.26 -5.719 1 93.69 114 GLY A CA 1
ATOM 890 C C . GLY A 1 114 ? -4.203 -1.353 -4.758 1 93.69 114 GLY A C 1
ATOM 891 O O . GLY A 1 114 ? -4.969 -1.756 -3.883 1 93.69 114 GLY A O 1
ATOM 892 N N . GLY A 1 115 ? -2.984 -1.823 -4.91 1 96.25 115 GLY A N 1
ATOM 893 C CA . GLY A 1 115 ? -2.482 -2.836 -3.996 1 96.25 115 GLY A CA 1
ATOM 894 C C . GLY A 1 115 ? -2.191 -2.295 -2.609 1 96.25 115 GLY A C 1
ATOM 895 O O . GLY A 1 115 ? -1.986 -1.092 -2.438 1 96.25 115 GLY A O 1
ATOM 896 N N . MET A 1 116 ? -2.178 -3.186 -1.66 1 96.5 116 MET A N 1
ATOM 897 C CA . MET A 1 116 ? -1.883 -2.852 -0.27 1 96.5 116 MET A CA 1
ATOM 898 C C . MET A 1 116 ? -0.464 -2.312 -0.128 1 96.5 116 MET A C 1
ATOM 900 O O . MET A 1 116 ? 0.346 -2.434 -1.05 1 96.5 116 MET A O 1
ATOM 904 N N . ASN A 1 117 ? -0.187 -1.655 1.021 1 95.81 117 ASN A N 1
ATOM 905 C CA . ASN A 1 117 ? 1.18 -1.233 1.307 1 95.81 117 ASN A CA 1
ATOM 906 C C . ASN A 1 117 ? 2.117 -2.43 1.449 1 95.81 117 ASN A C 1
ATOM 908 O O . ASN A 1 117 ? 1.874 -3.32 2.264 1 95.81 117 ASN A O 1
ATOM 912 N N . VAL A 1 118 ? 3.191 -2.451 0.72 1 93.56 118 VAL A N 1
ATOM 913 C CA . VAL A 1 118 ? 4.07 -3.609 0.629 1 93.56 118 VAL A CA 1
ATOM 914 C C . VAL A 1 118 ? 4.73 -3.867 1.982 1 93.56 118 VAL A C 1
ATOM 916 O O . VAL A 1 118 ? 5.172 -4.984 2.264 1 93.56 118 VAL A O 1
ATOM 919 N N . ALA A 1 119 ? 4.789 -2.844 2.799 1 91.56 119 ALA A N 1
ATOM 920 C CA . ALA A 1 119 ? 5.398 -3.006 4.117 1 91.56 119 ALA A CA 1
ATOM 921 C C . ALA A 1 119 ? 4.605 -3.99 4.973 1 91.56 119 ALA A C 1
ATOM 923 O O . ALA A 1 119 ? 5.102 -4.48 5.988 1 91.56 119 ALA A O 1
ATOM 924 N N . GLU A 1 120 ? 3.396 -4.316 4.578 1 92.69 120 GLU A N 1
ATOM 925 C CA . GLU A 1 120 ? 2.504 -5.121 5.41 1 92.69 120 GLU A CA 1
ATOM 926 C C . GLU A 1 120 ? 2.561 -6.594 5.016 1 92.69 120 GLU A C 1
ATOM 928 O O . GLU A 1 120 ? 1.922 -7.438 5.648 1 92.69 120 GLU A O 1
ATOM 933 N N . ILE A 1 121 ? 3.279 -6.961 3.969 1 92.06 121 ILE A N 1
ATOM 934 C CA . ILE A 1 121 ? 3.357 -8.375 3.604 1 92.06 121 ILE A CA 1
ATOM 935 C C . ILE A 1 121 ? 4.348 -9.086 4.52 1 92.06 121 ILE A C 1
ATOM 937 O O . ILE A 1 121 ? 5.105 -8.445 5.25 1 92.06 121 ILE A O 1
ATOM 941 N N . ASN A 1 122 ? 4.227 -10.391 4.637 1 89.38 122 ASN A N 1
ATOM 942 C CA . ASN A 1 122 ? 5.121 -11.188 5.465 1 89.38 122 ASN A CA 1
ATOM 943 C C . ASN A 1 122 ? 6.473 -11.398 4.789 1 89.38 122 ASN A C 1
ATOM 945 O O . ASN A 1 122 ? 6.664 -12.383 4.066 1 89.38 122 ASN A O 1
ATOM 949 N N . TRP A 1 123 ? 7.395 -10.57 5.066 1 87.75 123 TRP A N 1
ATOM 950 C CA . TRP A 1 123 ? 8.758 -10.656 4.551 1 87.75 123 TRP A CA 1
ATOM 951 C C . TRP A 1 123 ? 9.594 -11.633 5.379 1 87.75 123 TRP A C 1
ATOM 953 O O . TRP A 1 123 ? 9.336 -11.82 6.57 1 87.75 123 TRP A O 1
ATOM 963 N N . LEU A 1 124 ? 10.5 -12.336 4.777 1 78.62 124 LEU A N 1
ATOM 964 C CA . LEU A 1 124 ? 11.422 -13.148 5.559 1 78.62 124 LEU A CA 1
ATOM 965 C C . LEU A 1 124 ? 12.062 -12.328 6.676 1 78.62 124 LEU A C 1
ATOM 967 O O . LEU A 1 124 ? 12.086 -12.758 7.828 1 78.62 124 LEU A O 1
ATOM 971 N N . ILE A 1 125 ? 12.539 -11.227 6.238 1 71.12 125 ILE A N 1
ATOM 972 C CA . ILE A 1 125 ? 13.062 -10.211 7.152 1 71.12 125 ILE A CA 1
ATOM 973 C C . ILE A 1 125 ? 12.438 -8.859 6.828 1 71.12 125 ILE A C 1
ATOM 975 O O . ILE A 1 125 ? 12.344 -8.477 5.66 1 71.12 125 ILE A O 1
ATOM 979 N N . ASP A 1 126 ? 11.656 -8.289 7.789 1 62.72 126 ASP A N 1
ATOM 980 C CA . ASP A 1 126 ? 11.227 -6.922 7.512 1 62.72 126 ASP A CA 1
ATOM 981 C C . ASP A 1 126 ? 12.398 -6.07 7.008 1 62.72 126 ASP A C 1
ATOM 983 O O . ASP A 1 126 ? 13.359 -5.836 7.742 1 62.72 126 ASP A O 1
ATOM 987 N N . PRO A 1 127 ? 12.383 -5.895 5.691 1 59.44 127 PRO A N 1
ATOM 988 C CA . PRO A 1 127 ? 13.664 -5.426 5.156 1 59.44 127 PRO A CA 1
ATOM 989 C C . PRO A 1 127 ? 13.984 -3.99 5.566 1 59.44 127 PRO A C 1
ATOM 991 O O . PRO A 1 127 ? 13.133 -3.104 5.449 1 59.44 127 PRO A O 1
ATOM 994 N N . GLY A 1 128 ? 15.078 -3.971 6.293 1 59.25 128 GLY A N 1
ATOM 995 C CA . GLY A 1 128 ? 15.688 -2.654 6.391 1 59.25 128 GLY A CA 1
ATOM 996 C C . GLY A 1 128 ? 16.188 -2.131 5.059 1 59.25 128 GLY A C 1
ATOM 997 O O . GLY A 1 128 ? 16.109 -0.931 4.789 1 59.25 128 GLY A O 1
ATOM 998 N N . THR A 1 129 ? 16.656 -3.088 4.238 1 67.44 129 THR A N 1
ATOM 999 C CA . THR A 1 129 ? 17.109 -2.783 2.887 1 67.44 129 THR A CA 1
ATOM 1000 C C . THR A 1 129 ? 16.562 -3.805 1.893 1 67.44 129 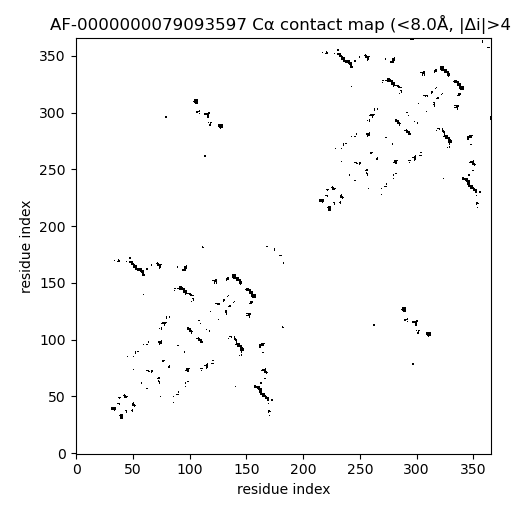THR A C 1
ATOM 1002 O O . THR A 1 129 ? 16.266 -4.945 2.26 1 67.44 129 THR A O 1
ATOM 1005 N N . PRO A 1 130 ? 16.375 -3.402 0.697 1 69.69 130 PRO A N 1
ATOM 1006 C CA . PRO A 1 130 ? 15.836 -4.336 -0.299 1 69.69 130 PRO A CA 1
ATOM 1007 C C . PRO A 1 130 ? 16.656 -5.617 -0.406 1 69.69 130 PRO A C 1
ATOM 1009 O O . PRO A 1 130 ? 16.109 -6.688 -0.678 1 69.69 130 PRO A O 1
ATOM 1012 N N . GLU A 1 131 ? 17.938 -5.477 -0.045 1 76.38 131 GLU A N 1
ATOM 1013 C CA . GLU A 1 131 ? 18.828 -6.621 -0.187 1 76.38 131 GLU A CA 1
ATOM 1014 C C . GLU A 1 131 ? 18.5 -7.707 0.833 1 76.38 131 GLU A C 1
ATOM 1016 O O . GLU A 1 131 ? 18.703 -8.898 0.562 1 76.38 131 GLU A O 1
ATOM 1021 N N . MET A 1 132 ? 17.969 -7.254 1.89 1 79.31 132 MET A N 1
ATOM 1022 C CA . MET A 1 132 ? 17.688 -8.188 2.979 1 79.31 132 MET A CA 1
ATOM 1023 C C . MET A 1 132 ? 16.531 -9.102 2.627 1 79.31 132 MET A C 1
ATOM 1025 O O . MET A 1 132 ? 16.312 -10.125 3.281 1 79.31 132 MET A O 1
ATOM 1029 N N . ASN A 1 133 ? 15.852 -8.727 1.503 1 86.38 133 ASN A N 1
ATOM 1030 C CA . ASN A 1 133 ? 14.727 -9.555 1.09 1 86.38 133 ASN A CA 1
ATOM 1031 C C . ASN A 1 133 ? 14.945 -10.141 -0.305 1 86.38 133 ASN A C 1
ATOM 1033 O O . ASN A 1 133 ? 13.984 -10.344 -1.051 1 86.38 133 ASN A O 1
ATOM 1037 N N . GLY A 1 134 ? 16.266 -10.234 -0.692 1 89.56 134 GLY A N 1
ATOM 1038 C CA . GLY A 1 134 ? 16.594 -10.938 -1.919 1 89.56 134 GLY A CA 1
ATOM 1039 C C . GLY A 1 134 ? 16.688 -10.023 -3.125 1 89.56 134 GLY A C 1
ATOM 1040 O O . GLY A 1 134 ? 16.984 -10.477 -4.23 1 89.56 134 GLY A O 1
ATOM 1041 N N . TRP A 1 135 ? 16.453 -8.758 -2.898 1 89.81 135 TRP A N 1
ATOM 1042 C CA . TRP A 1 135 ? 16.453 -7.852 -4.043 1 89.81 135 TRP A CA 1
ATOM 1043 C C . TRP A 1 135 ? 17.875 -7.598 -4.543 1 89.81 135 TRP A C 1
ATOM 1045 O O . TRP A 1 135 ? 18.797 -7.434 -3.742 1 89.81 135 TRP A O 1
ATOM 1055 N N . SER A 1 136 ? 18.109 -7.555 -5.766 1 91.38 136 SER A N 1
ATOM 1056 C CA . SER A 1 136 ? 19.266 -7.082 -6.516 1 91.38 136 SER A CA 1
ATOM 1057 C C . SER A 1 136 ? 18.859 -6.602 -7.906 1 91.38 136 SER A C 1
ATOM 1059 O O . SER A 1 136 ? 17.703 -6.699 -8.289 1 91.38 136 SER A O 1
ATOM 1061 N N . SER A 1 137 ? 19.797 -5.996 -8.586 1 90.94 137 SER A N 1
ATOM 1062 C CA . SER A 1 137 ? 19.531 -5.551 -9.945 1 90.94 137 SER A CA 1
ATOM 1063 C C . SER A 1 137 ? 19.062 -6.711 -10.828 1 90.94 137 SER A C 1
ATOM 1065 O O . SER A 1 137 ? 18.375 -6.508 -11.82 1 90.94 137 SER A O 1
ATOM 1067 N N . GLY A 1 138 ? 19.422 -7.918 -10.383 1 94.12 138 GLY A N 1
ATOM 1068 C CA . GLY A 1 138 ? 19.031 -9.094 -11.141 1 94.12 138 GLY A CA 1
ATOM 1069 C C . GLY A 1 138 ? 17.797 -9.781 -10.586 1 94.12 138 GLY A C 1
ATOM 1070 O O . GLY A 1 138 ? 17.141 -10.547 -11.289 1 94.12 138 GLY A O 1
ATOM 1071 N N . SER A 1 139 ? 17.484 -9.594 -9.281 1 96.5 139 SER A N 1
ATOM 1072 C CA . SER A 1 139 ? 16.359 -10.195 -8.586 1 96.5 139 SER A CA 1
ATOM 1073 C C . SER A 1 139 ? 15.305 -9.148 -8.242 1 96.5 139 SER A C 1
ATOM 1075 O O . SER A 1 139 ? 15.398 -8.484 -7.211 1 96.5 139 SER A O 1
ATOM 1077 N N . GLN A 1 140 ? 14.281 -9.062 -9.094 1 96 140 GLN A N 1
ATOM 1078 C CA . GLN A 1 140 ? 13.398 -7.906 -8.984 1 96 140 GLN A CA 1
ATOM 1079 C C . GLN A 1 140 ? 11.945 -8.336 -8.836 1 96 140 GLN A C 1
ATOM 1081 O O . GLN A 1 140 ? 11.062 -7.504 -8.617 1 96 140 GLN A O 1
ATOM 1086 N N . CYS A 1 141 ? 11.703 -9.648 -9.008 1 98.25 141 CYS A N 1
ATOM 1087 C CA . CYS A 1 141 ? 10.336 -10.156 -8.984 1 98.25 141 CYS A CA 1
ATOM 1088 C C . CYS A 1 141 ? 10.047 -10.898 -7.691 1 98.25 141 CYS A C 1
ATOM 1090 O O . CYS A 1 141 ? 10.891 -11.648 -7.203 1 98.25 141 CYS A O 1
ATOM 1092 N N . LEU A 1 142 ? 8.891 -10.648 -7.109 1 97.12 142 LEU A N 1
ATOM 1093 C CA . LEU A 1 142 ? 8.578 -11.195 -5.793 1 97.12 142 LEU A CA 1
ATOM 1094 C C . LEU A 1 142 ? 7.891 -12.555 -5.922 1 97.12 142 LEU A C 1
ATOM 1096 O O . LEU A 1 142 ? 6.996 -12.719 -6.754 1 97.12 142 LEU A O 1
ATOM 1100 N N . ALA A 1 143 ? 8.336 -13.461 -5.148 1 98.12 143 ALA A N 1
ATOM 1101 C CA . ALA A 1 143 ? 7.656 -14.742 -4.965 1 98.12 143 ALA A CA 1
ATOM 1102 C C . ALA A 1 143 ? 7.41 -15.023 -3.488 1 98.12 143 ALA A C 1
ATOM 1104 O O . ALA A 1 143 ? 8.156 -14.547 -2.625 1 98.12 143 ALA A O 1
ATOM 1105 N N . TYR A 1 144 ? 6.367 -15.695 -3.221 1 98 144 TYR A N 1
ATOM 1106 C CA . TYR A 1 144 ? 6.004 -16.109 -1.868 1 98 144 TYR A CA 1
ATOM 1107 C C . TYR A 1 144 ? 6.285 -17.594 -1.656 1 98 144 TYR A C 1
ATOM 1109 O O . TYR A 1 144 ? 5.898 -18.422 -2.477 1 98 144 TYR A O 1
ATOM 1117 N N . TYR A 1 145 ? 7.008 -17.891 -0.575 1 97.5 145 TYR A N 1
ATOM 1118 C CA . TYR A 1 145 ? 7.262 -19.266 -0.179 1 97.5 145 TYR A CA 1
ATOM 1119 C C . TYR A 1 145 ? 6.246 -19.734 0.858 1 97.5 145 TYR A C 1
ATOM 1121 O O . TYR A 1 145 ? 6.062 -19.078 1.892 1 97.5 145 TYR A O 1
ATOM 1129 N N . ASN A 1 146 ? 5.598 -20.797 0.505 1 97.81 146 ASN A N 1
ATOM 1130 C CA . ASN A 1 146 ? 4.625 -21.359 1.439 1 97.81 146 ASN A CA 1
ATOM 1131 C C . ASN A 1 146 ? 5.094 -22.688 2.002 1 97.81 146 ASN A C 1
ATOM 1133 O O . ASN A 1 146 ? 5.406 -23.609 1.245 1 97.81 146 ASN A O 1
ATOM 1137 N N . SER A 1 147 ? 5.184 -22.734 3.238 1 96.62 147 SER A N 1
ATOM 1138 C CA . SER A 1 147 ? 5.484 -23.984 3.93 1 96.62 147 SER A CA 1
ATOM 1139 C C . SER A 1 147 ? 4.836 -24.016 5.309 1 96.62 147 SER A C 1
ATOM 1141 O O . SER A 1 147 ? 4.324 -23 5.789 1 96.62 147 SER A O 1
ATOM 1143 N N . ASP A 1 148 ? 4.824 -25.25 5.93 1 94.5 148 ASP A N 1
ATOM 1144 C CA . ASP A 1 148 ? 4.246 -25.406 7.262 1 94.5 148 ASP A CA 1
ATOM 1145 C C . ASP A 1 148 ? 5.156 -24.797 8.328 1 94.5 148 ASP A C 1
ATOM 1147 O O . ASP A 1 148 ? 4.711 -24.516 9.445 1 94.5 148 ASP A O 1
ATOM 1151 N N . TYR A 1 149 ? 6.383 -24.594 8.031 1 92.12 149 TYR A N 1
ATOM 1152 C CA . TYR A 1 149 ? 7.352 -24.172 9.039 1 92.12 149 TYR A CA 1
ATOM 1153 C C . TYR A 1 149 ? 7.68 -22.688 8.891 1 92.12 149 TYR A C 1
ATOM 1155 O O . TYR A 1 149 ? 7.738 -21.969 9.883 1 92.12 149 TYR A O 1
ATOM 1163 N N . ASN A 1 150 ? 7.996 -22.281 7.648 1 91.12 150 ASN A N 1
ATOM 1164 C CA . ASN A 1 150 ? 8.352 -20.891 7.363 1 91.12 150 ASN A CA 1
ATOM 1165 C C . ASN A 1 150 ? 7.738 -20.406 6.051 1 91.12 150 ASN A C 1
ATOM 1167 O O . ASN A 1 150 ? 7.824 -21.109 5.035 1 91.12 150 ASN A O 1
ATOM 1171 N N . SER A 1 151 ? 7.012 -19.359 6.062 1 95.38 151 SER A N 1
ATOM 1172 C CA . SER A 1 151 ? 6.434 -18.75 4.871 1 95.38 151 SER A CA 1
ATOM 1173 C C . SER A 1 151 ? 6.781 -17.266 4.785 1 95.38 151 SER A C 1
ATOM 1175 O O . SER A 1 151 ? 6.691 -16.547 5.781 1 95.38 151 SER A O 1
ATOM 1177 N N . TYR A 1 152 ? 7.266 -16.828 3.656 1 94.25 152 TYR A N 1
ATOM 1178 C CA . TYR A 1 152 ? 7.715 -15.453 3.539 1 94.25 152 TYR A CA 1
ATOM 1179 C C . TYR A 1 152 ? 7.797 -15.023 2.078 1 94.25 152 TYR A C 1
ATOM 1181 O O . TYR A 1 152 ? 7.812 -15.867 1.18 1 94.25 152 TYR A O 1
ATOM 1189 N N . ALA A 1 153 ? 7.832 -13.781 1.864 1 94.94 153 ALA A N 1
ATOM 1190 C CA . ALA A 1 153 ? 8.023 -13.164 0.555 1 94.94 153 ALA A CA 1
ATOM 1191 C C . ALA A 1 153 ? 9.492 -12.836 0.309 1 94.94 153 ALA A C 1
ATOM 1193 O O . ALA A 1 153 ? 10.203 -12.43 1.229 1 94.94 153 ALA A O 1
ATOM 1194 N N . PHE A 1 154 ? 9.938 -12.977 -0.895 1 94.75 154 PHE A N 1
ATOM 1195 C CA . PHE A 1 154 ? 11.336 -12.797 -1.253 1 94.75 154 PHE A CA 1
ATOM 1196 C C . PHE A 1 154 ? 11.484 -12.461 -2.732 1 94.75 154 PHE A C 1
ATOM 1198 O O . PHE A 1 154 ? 10.742 -12.984 -3.568 1 94.75 154 PHE A O 1
ATOM 1205 N N . PHE A 1 155 ? 12.453 -11.57 -3.021 1 95 155 PHE A N 1
ATOM 1206 C CA . PHE A 1 155 ? 12.711 -11.234 -4.418 1 95 155 PHE A CA 1
ATOM 1207 C C . PHE A 1 155 ? 13.586 -12.297 -5.078 1 95 155 PHE A C 1
ATOM 1209 O O . PHE A 1 155 ? 14.516 -12.812 -4.457 1 95 155 PHE A O 1
ATOM 1216 N N . HIS A 1 156 ? 13.281 -12.578 -6.344 1 96.94 156 HIS A N 1
ATOM 1217 C CA . HIS A 1 156 ? 14 -13.57 -7.145 1 96.94 156 HIS A CA 1
ATOM 1218 C C . HIS A 1 156 ? 14.273 -13.047 -8.555 1 96.94 156 HIS A C 1
ATOM 1220 O O . HIS A 1 156 ? 13.703 -12.031 -8.961 1 96.94 156 HIS A O 1
ATOM 1226 N N . TYR A 1 157 ? 15.242 -13.742 -9.25 1 98.31 157 TYR A N 1
ATOM 1227 C CA . TYR A 1 157 ? 15.398 -13.5 -10.68 1 98.31 157 TYR A CA 1
ATOM 1228 C C . TYR A 1 157 ? 14.086 -13.75 -11.43 1 98.31 157 TYR A C 1
ATOM 1230 O O . TYR A 1 157 ? 13.445 -14.781 -11.234 1 98.31 157 TYR A O 1
ATOM 1238 N N . CYS A 1 158 ? 13.75 -12.805 -12.234 1 98.69 158 CYS A N 1
ATOM 1239 C CA . CYS A 1 158 ? 12.438 -12.836 -12.875 1 98.69 158 CYS A CA 1
ATOM 1240 C C . CYS A 1 158 ? 12.328 -14.008 -13.844 1 98.69 158 CYS A C 1
ATOM 1242 O O . CYS A 1 158 ? 11.227 -14.43 -14.203 1 98.69 158 CYS A O 1
ATOM 1244 N N . ASP A 1 159 ? 13.453 -14.555 -14.18 1 98.75 159 ASP A N 1
ATOM 1245 C CA . ASP A 1 159 ? 13.461 -15.633 -15.164 1 98.75 159 ASP A CA 1
ATOM 1246 C C . ASP A 1 159 ? 13.398 -17 -14.492 1 98.75 159 ASP A C 1
ATOM 1248 O O . ASP A 1 159 ? 13.375 -18.031 -15.172 1 98.75 159 ASP A O 1
ATOM 1252 N N . MET A 1 160 ? 13.453 -17 -13.133 1 98.81 160 MET A N 1
ATOM 1253 C CA . MET A 1 160 ? 13.188 -18.266 -12.469 1 98.81 160 MET A CA 1
ATOM 1254 C C . MET A 1 160 ? 11.797 -18.781 -12.805 1 98.81 160 MET A C 1
ATOM 1256 O O . MET A 1 160 ? 10.914 -18.016 -13.18 1 98.81 160 MET A O 1
ATOM 1260 N N . LYS A 1 161 ? 11.641 -20.047 -12.727 1 98.94 161 LYS A N 1
ATOM 1261 C CA . LYS A 1 161 ? 10.336 -20.656 -13.016 1 98.94 161 LYS A CA 1
ATOM 1262 C C . LYS A 1 161 ? 9.672 -21.156 -11.734 1 98.94 161 LYS A C 1
ATOM 1264 O O . LYS A 1 161 ? 10.188 -22.078 -11.086 1 98.94 161 LYS A O 1
ATOM 1269 N N . TYR A 1 162 ? 8.547 -20.562 -11.352 1 98.94 162 TYR A N 1
ATOM 1270 C CA . TYR A 1 162 ? 7.816 -20.906 -10.141 1 98.94 162 TYR A CA 1
ATOM 1271 C C . TYR A 1 162 ? 6.324 -21.062 -10.422 1 98.94 162 TYR A C 1
ATOM 1273 O O . TYR A 1 162 ? 5.875 -20.844 -11.547 1 98.94 162 TYR A O 1
ATOM 1281 N N . ASN A 1 163 ? 5.555 -21.625 -9.406 1 98.94 163 ASN A N 1
ATOM 1282 C CA . ASN A 1 163 ? 4.102 -21.516 -9.422 1 98.94 163 ASN A CA 1
ATOM 1283 C C . ASN A 1 163 ? 3.66 -20.047 -9.492 1 98.94 163 ASN A C 1
ATOM 1285 O O . ASN A 1 163 ? 4.488 -19.141 -9.398 1 98.94 163 ASN A O 1
ATOM 1289 N N . SER A 1 164 ? 2.371 -19.828 -9.711 1 98.94 164 SER A N 1
ATOM 1290 C CA . SER A 1 164 ? 1.846 -18.469 -9.703 1 98.94 164 SER A CA 1
ATOM 1291 C C . SER A 1 164 ? 0.446 -18.422 -9.102 1 98.94 164 SER A C 1
ATOM 1293 O O . SER A 1 164 ? -0.292 -19.406 -9.148 1 98.94 164 SER A O 1
ATOM 1295 N N . ILE A 1 165 ? 0.168 -17.391 -8.477 1 98.94 165 ILE A N 1
ATOM 1296 C CA . ILE A 1 165 ? -1.175 -17.125 -7.969 1 98.94 165 ILE A CA 1
ATOM 1297 C C . ILE A 1 165 ? -1.871 -16.109 -8.867 1 98.94 165 ILE A C 1
ATOM 1299 O O . ILE A 1 165 ? -1.357 -15 -9.078 1 98.94 165 ILE A O 1
ATOM 1303 N N . CYS A 1 166 ? -2.994 -16.453 -9.383 1 98.88 166 CYS A N 1
ATOM 1304 C CA . CYS A 1 166 ? -3.793 -15.57 -10.227 1 98.88 166 CYS A CA 1
ATOM 1305 C C . CYS A 1 166 ? -5.027 -15.078 -9.484 1 98.88 166 CYS A C 1
ATOM 1307 O O . CYS A 1 166 ? -5.562 -15.781 -8.625 1 98.88 166 CYS A O 1
ATOM 1309 N N . LYS A 1 167 ? -5.465 -13.961 -9.812 1 98.69 167 LYS A N 1
ATOM 1310 C CA . LYS A 1 167 ? -6.66 -13.359 -9.219 1 98.69 167 LYS A CA 1
ATOM 1311 C C . LYS A 1 167 ? -7.582 -12.805 -10.297 1 98.69 167 LYS A C 1
ATOM 1313 O O . LYS A 1 167 ? -7.121 -12.195 -11.266 1 98.69 167 LYS A O 1
ATOM 1318 N N . SER A 1 168 ? -8.852 -13.047 -10.18 1 97.06 168 SER A N 1
ATOM 1319 C CA . SER A 1 168 ? -9.891 -12.438 -11 1 97.06 168 SER A CA 1
ATOM 1320 C C . SER A 1 168 ? -11.109 -12.062 -10.164 1 97.06 168 SER A C 1
ATOM 1322 O O . SER A 1 168 ? -11.273 -12.555 -9.047 1 97.06 168 SER A O 1
ATOM 1324 N N . ARG A 1 169 ? -11.867 -11.164 -10.656 1 92.44 169 ARG A N 1
ATOM 1325 C CA . ARG A 1 169 ? -13.094 -10.773 -9.961 1 92.44 169 ARG A CA 1
ATOM 1326 C C . ARG A 1 169 ? -14.148 -11.867 -10.078 1 92.44 169 ARG A C 1
ATOM 1328 O O . ARG A 1 169 ? -14.312 -12.477 -11.141 1 92.44 169 ARG A O 1
ATOM 1335 N N . ALA A 1 170 ? -14.797 -12.117 -8.977 1 91.69 170 ALA A N 1
ATOM 1336 C CA . ALA A 1 170 ? -15.891 -13.078 -9.008 1 91.69 170 ALA A CA 1
ATOM 1337 C C . ALA A 1 170 ? -17.109 -12.508 -9.742 1 91.69 170 ALA A C 1
ATOM 1339 O O . ALA A 1 170 ? -17.375 -11.312 -9.664 1 91.69 170 ALA A O 1
ATOM 1340 N N . ALA A 1 171 ? -17.75 -13.359 -10.461 1 82.31 171 ALA A N 1
ATOM 1341 C CA . ALA A 1 171 ? -18.969 -12.945 -11.141 1 82.31 171 ALA A CA 1
ATOM 1342 C C . ALA A 1 171 ? -20.078 -12.602 -10.141 1 82.31 171 ALA A C 1
ATOM 1344 O O . ALA A 1 171 ? -20.125 -13.156 -9.039 1 82.31 171 ALA A O 1
ATOM 1345 N N . GLY A 1 172 ? -21.062 -11.711 -10.492 1 70.38 172 GLY A N 1
ATOM 1346 C CA . GLY A 1 172 ? -22.234 -11.367 -9.695 1 70.38 172 GLY A CA 1
ATOM 1347 C C . GLY A 1 172 ? -21.953 -10.297 -8.656 1 70.38 172 GLY A C 1
ATOM 1348 O O . GLY A 1 172 ? -22.844 -9.93 -7.883 1 70.38 172 GLY A O 1
ATOM 1349 N N . ILE A 1 173 ? -20.781 -10.086 -8.438 1 63.97 173 ILE A N 1
ATOM 1350 C CA . ILE A 1 173 ? -20.453 -9.031 -7.484 1 63.97 173 ILE A CA 1
ATOM 1351 C C . ILE A 1 173 ? -20.516 -7.676 -8.18 1 63.97 173 ILE A C 1
ATOM 1353 O O . ILE A 1 173 ? -19.859 -7.477 -9.211 1 63.97 173 ILE A O 1
ATOM 1357 N N . PRO A 1 174 ? -21.641 -6.898 -7.812 1 55.56 174 PRO A N 1
ATOM 1358 C CA . PRO A 1 174 ? -21.703 -5.574 -8.43 1 55.56 174 PRO A CA 1
ATOM 1359 C C . PRO A 1 174 ? -20.375 -4.82 -8.344 1 55.56 174 PRO A C 1
ATOM 1361 O O . PRO A 1 174 ? -19.641 -4.973 -7.363 1 55.56 174 PRO A O 1
ATOM 1364 N N . ARG A 1 175 ? -19.766 -4.621 -9.516 1 50.91 175 ARG A N 1
ATOM 1365 C CA . ARG A 1 175 ? -18.594 -3.758 -9.5 1 50.91 175 ARG A CA 1
ATOM 1366 C C . ARG A 1 175 ? -18.844 -2.496 -8.688 1 50.91 175 ARG A C 1
ATOM 1368 O O . ARG A 1 175 ? -19.891 -1.855 -8.828 1 50.91 175 ARG A O 1
ATOM 1375 N N . LYS A 1 176 ? -18.375 -2.482 -7.504 1 47.94 176 LYS A N 1
ATOM 1376 C CA . LYS A 1 176 ? -18.562 -1.148 -6.941 1 47.94 176 LYS A CA 1
ATOM 1377 C C . LYS A 1 176 ? -18.359 -0.071 -8 1 47.94 176 LYS A C 1
ATOM 1379 O O . LYS A 1 176 ? -17.609 -0.271 -8.961 1 47.94 176 LYS A O 1
ATOM 1384 N N . GLY A 1 177 ? -19.078 1.048 -8.023 1 36.75 177 GLY A N 1
ATOM 1385 C CA . GLY A 1 177 ? -19 2.17 -8.945 1 36.75 177 GLY A CA 1
ATOM 1386 C C . GLY A 1 177 ? -17.625 2.32 -9.578 1 36.75 177 GLY A C 1
ATOM 1387 O O . GLY A 1 177 ? -16.734 1.493 -9.359 1 36.75 177 GLY A O 1
ATOM 1388 N N . LEU A 1 178 ? -17.203 3.572 -10.047 1 37.94 178 LEU A N 1
ATOM 1389 C CA . LEU A 1 178 ? -16.172 4.203 -10.867 1 37.94 178 LEU A CA 1
ATOM 1390 C C . LEU A 1 178 ? -14.781 3.715 -10.469 1 37.94 178 LEU A C 1
ATOM 1392 O O . LEU A 1 178 ? -13.891 3.617 -11.312 1 37.94 178 LEU A O 1
ATOM 1396 N N . LEU A 1 179 ? -14.508 3.453 -9.219 1 37.19 179 LEU A N 1
ATOM 1397 C CA . LEU A 1 179 ? -13.125 3.365 -8.758 1 37.19 179 LEU A CA 1
ATOM 1398 C C . LEU A 1 179 ? -12.586 1.948 -8.93 1 37.19 179 LEU A C 1
ATOM 1400 O O . LEU A 1 179 ? -11.391 1.707 -8.742 1 37.19 179 LEU A O 1
ATOM 1404 N N . ASP A 1 180 ? -13.414 0.963 -9.117 1 38.25 180 ASP A N 1
ATOM 1405 C CA . ASP A 1 180 ? -13 -0.436 -9.102 1 38.25 180 ASP A CA 1
ATOM 1406 C C . ASP A 1 180 ? -12.492 -0.875 -10.477 1 38.25 180 ASP A C 1
ATOM 1408 O O . ASP A 1 180 ? -12.32 -2.07 -10.727 1 38.25 180 ASP A O 1
ATOM 1412 N N . GLU A 1 181 ? -12.477 -0.039 -11.383 1 35.31 181 GLU A N 1
ATOM 1413 C CA . GLU A 1 181 ? -12.234 -0.499 -12.742 1 35.31 181 GLU A CA 1
ATOM 1414 C C . GLU A 1 181 ? -10.984 -1.374 -12.82 1 35.31 181 GLU A C 1
ATOM 1416 O O . GLU A 1 181 ? -10.75 -2.041 -13.828 1 35.31 181 GLU A O 1
ATOM 1421 N N . PHE A 1 182 ? -9.883 -1.095 -12.055 1 33.12 182 PHE A N 1
ATOM 1422 C CA . PHE A 1 182 ? -8.648 -1.71 -12.539 1 33.12 182 PHE A CA 1
ATOM 1423 C C . PHE A 1 182 ? -8.453 -3.088 -11.914 1 33.12 182 PHE A C 1
ATOM 1425 O O . PHE A 1 182 ? -7.434 -3.34 -11.266 1 33.12 182 PHE A O 1
ATOM 1432 N N . VAL A 1 183 ? -9.492 -3.756 -11.352 1 30.52 183 VAL A N 1
ATOM 1433 C CA . VAL A 1 183 ? -9.195 -5.125 -10.945 1 30.52 183 VAL A CA 1
ATOM 1434 C C . VAL A 1 183 ? -9.211 -6.047 -12.164 1 30.52 183 VAL A C 1
ATOM 1436 O O . VAL A 1 183 ? -10.094 -5.938 -13.016 1 30.52 183 VAL A O 1
ATOM 1439 N N . MET B 1 1 ? -23.781 -8.773 98.25 1 28.59 1 MET B N 1
ATOM 1440 C CA . MET B 1 1 ? -24.656 -8.938 97.125 1 28.59 1 MET B CA 1
ATOM 1441 C C . MET B 1 1 ? -24.766 -7.645 96.312 1 28.59 1 MET B C 1
ATOM 1443 O O . MET B 1 1 ? -25.797 -6.953 96.375 1 28.59 1 MET B O 1
ATOM 1447 N N . LEU B 1 2 ? -23.547 -6.883 96.25 1 33.16 2 LEU B N 1
ATOM 1448 C CA . LEU B 1 2 ? -23.344 -5.531 95.75 1 33.16 2 LEU B CA 1
ATOM 1449 C C . LEU B 1 2 ? -23.703 -5.457 94.25 1 33.16 2 LEU B C 1
ATOM 1451 O O . LEU B 1 2 ? -23.266 -6.301 93.438 1 33.16 2 LEU B O 1
ATOM 1455 N N . LEU B 1 3 ? -24.844 -4.793 94 1 27.78 3 LEU B N 1
ATOM 1456 C CA . LEU B 1 3 ? -25.641 -4.504 92.812 1 27.78 3 LEU B CA 1
ATOM 1457 C C . LEU B 1 3 ? -24.797 -3.785 91.75 1 27.78 3 LEU B C 1
ATOM 1459 O O . LEU B 1 3 ? -24.266 -2.703 92 1 27.78 3 LEU B O 1
ATOM 1463 N N . LYS B 1 4 ? -24.109 -4.605 90.75 1 34.47 4 LYS B N 1
ATOM 1464 C CA . LYS B 1 4 ? -23.25 -4.383 89.562 1 34.47 4 LYS B CA 1
ATOM 1465 C C . LYS B 1 4 ? -23.953 -3.547 88.5 1 34.47 4 LYS B C 1
ATOM 1467 O O . LYS B 1 4 ? -24.75 -4.074 87.75 1 34.47 4 LYS B O 1
ATOM 1472 N N . SER B 1 5 ? -24.594 -2.33 88.938 1 30.03 5 SER B N 1
ATOM 1473 C CA . SER B 1 5 ? -25.484 -1.671 88 1 30.03 5 SER B CA 1
ATOM 1474 C C . SER B 1 5 ? -24.734 -1.284 86.688 1 30.03 5 SER B C 1
ATOM 1476 O O . SER B 1 5 ? -23.75 -0.541 86.75 1 30.03 5 SER B O 1
ATOM 1478 N N . VAL B 1 6 ? -24.609 -2.223 85.75 1 36.59 6 VAL B N 1
ATOM 1479 C CA . VAL B 1 6 ? -23.922 -2.176 84.438 1 36.59 6 VAL B CA 1
ATOM 1480 C C . VAL B 1 6 ? -24.594 -1.131 83.562 1 36.59 6 VAL B C 1
ATOM 1482 O O . VAL B 1 6 ? -25.734 -1.305 83.125 1 36.59 6 VAL B O 1
ATOM 1485 N N . LEU B 1 7 ? -24.453 0.238 83.875 1 31.25 7 LEU B N 1
ATOM 1486 C CA . LEU B 1 7 ? -25.094 1.297 83.125 1 31.25 7 LEU B CA 1
ATOM 1487 C C . LEU B 1 7 ? -24.656 1.23 81.625 1 31.25 7 LEU B C 1
ATOM 1489 O O . LEU B 1 7 ? -23.469 1.29 81.312 1 31.25 7 LEU B O 1
ATOM 1493 N N . ALA B 1 8 ? -25.391 0.459 80.812 1 33.38 8 ALA B N 1
ATOM 1494 C CA . ALA B 1 8 ? -25.219 0.165 79.375 1 33.38 8 ALA B CA 1
ATOM 1495 C C . ALA B 1 8 ? -25.375 1.43 78.5 1 33.38 8 ALA B C 1
ATOM 1497 O O . ALA B 1 8 ? -26.453 2.004 78.438 1 33.38 8 ALA B O 1
ATOM 1498 N N . LEU B 1 9 ? -24.359 2.4 78.562 1 31.69 9 LEU B N 1
ATOM 1499 C CA . LEU B 1 9 ? -24.422 3.668 77.812 1 31.69 9 LEU B CA 1
ATOM 1500 C C . LEU B 1 9 ? -24.609 3.438 76.375 1 31.69 9 LEU B C 1
ATOM 1502 O O . LEU B 1 9 ? -23.812 2.748 75.688 1 31.69 9 LEU B O 1
ATOM 1506 N N . CYS B 1 10 ? -25.891 3.389 75.875 1 31.95 10 CYS B N 1
ATOM 1507 C CA . CYS B 1 10 ? -26.391 3.23 74.5 1 31.95 10 CYS B CA 1
ATOM 1508 C C . CYS B 1 10 ? -25.844 4.332 73.625 1 31.95 10 CYS B C 1
ATOM 1510 O O . CYS B 1 10 ? -26.219 5.496 73.75 1 31.95 10 CYS B O 1
ATOM 1512 N N . LEU B 1 11 ? -24.5 4.375 73.312 1 29.89 11 LEU B N 1
ATOM 1513 C CA . LEU B 1 11 ? -23.922 5.41 72.438 1 29.89 11 LEU B CA 1
ATOM 1514 C C . LEU B 1 11 ? -24.625 5.461 71.125 1 29.89 11 LEU B C 1
ATOM 1516 O O . LEU B 1 11 ? -24.688 4.457 70.375 1 29.89 11 LEU B O 1
ATOM 1520 N N . VAL B 1 12 ? -25.688 6.254 70.938 1 31.53 12 VAL B N 1
ATOM 1521 C CA . VAL B 1 12 ? -26.484 6.555 69.75 1 31.53 12 VAL B CA 1
ATOM 1522 C C . VAL B 1 12 ? -25.594 7.07 68.625 1 31.53 12 VAL B C 1
ATOM 1524 O O . VAL B 1 12 ? -24.891 8.07 68.812 1 31.53 12 VAL B O 1
ATOM 1527 N N . SER B 1 13 ? -24.859 6.23 67.938 1 32.91 13 SER B N 1
ATOM 1528 C CA . SER B 1 13 ? -24 6.609 66.812 1 32.91 13 SER B CA 1
ATOM 1529 C C . SER B 1 13 ? -24.797 7.316 65.688 1 32.91 13 SER B C 1
ATOM 1531 O O . SER B 1 13 ? -25.75 6.754 65.188 1 32.91 13 SER B O 1
ATOM 1533 N N . PHE B 1 14 ? -25.078 8.602 65.812 1 33.84 14 PHE B N 1
ATOM 1534 C CA . PHE B 1 14 ? -25.703 9.398 64.75 1 33.84 14 PHE B CA 1
ATOM 1535 C C . PHE B 1 14 ? -24.969 9.234 63.469 1 33.84 14 PHE B C 1
ATOM 1537 O O . PHE B 1 14 ? -23.781 9.562 63.344 1 33.84 14 PHE B O 1
ATOM 1544 N N . ALA B 1 15 ? -25.203 8.172 62.625 1 33.66 15 ALA B N 1
ATOM 1545 C CA . ALA B 1 15 ? -24.703 8.016 61.281 1 33.66 15 ALA B CA 1
ATOM 1546 C C . ALA B 1 15 ? -25.141 9.18 60.375 1 33.66 15 ALA B C 1
ATOM 1548 O O . ALA B 1 15 ? -26.344 9.367 60.156 1 33.66 15 ALA B O 1
ATOM 1549 N N . ALA B 1 16 ? -24.531 10.359 60.469 1 32.62 16 ALA B N 1
ATOM 1550 C CA . ALA B 1 16 ? -24.797 11.43 59.5 1 32.62 16 ALA B CA 1
ATOM 1551 C C . ALA B 1 16 ? -24.719 10.914 58.062 1 32.62 16 ALA B C 1
ATOM 1553 O O . ALA B 1 16 ? -23.719 10.328 57.656 1 32.62 16 ALA B O 1
ATOM 1554 N N . SER B 1 17 ? -25.844 10.453 57.438 1 34.75 17 SER B N 1
ATOM 1555 C CA . SER B 1 17 ? -25.984 10.125 56.031 1 34.75 17 SER B CA 1
ATOM 1556 C C . SER B 1 17 ? -25.578 11.297 55.125 1 34.75 17 SER B C 1
ATOM 1558 O O . SER B 1 17 ? -26.234 12.344 55.156 1 34.75 17 SER B O 1
ATOM 1560 N N . GLN B 1 18 ? -24.25 11.703 55.062 1 31.73 18 GLN B N 1
ATOM 1561 C CA . GLN B 1 18 ? -23.922 12.703 54.062 1 31.73 18 GLN B CA 1
ATOM 1562 C C . GLN B 1 18 ? -24.453 12.297 52.688 1 31.73 18 GLN B C 1
ATOM 1564 O O . GLN B 1 18 ? -24.094 11.227 52.188 1 31.73 18 GLN B O 1
ATOM 1569 N N . GLU B 1 19 ? -25.734 12.617 52.344 1 35.66 19 GLU B N 1
ATOM 1570 C CA . GLU B 1 19 ? -26.203 12.531 50.969 1 35.66 19 GLU B CA 1
ATOM 1571 C C . GLU B 1 19 ? -25.281 13.273 50 1 35.66 19 GLU B C 1
ATOM 1573 O O . GLU B 1 19 ? -25.141 14.492 50.094 1 35.66 19 GLU B O 1
ATOM 1578 N N . GLY B 1 20 ? -24 12.758 49.812 1 30.77 20 GLY B N 1
ATOM 1579 C CA . GLY B 1 20 ? -23.219 13.336 48.719 1 30.77 20 GLY B CA 1
ATOM 1580 C C . GLY B 1 20 ? -24 13.453 47.406 1 30.77 20 GLY B C 1
ATOM 1581 O O . GLY B 1 20 ? -24.531 12.461 46.906 1 30.77 20 GLY B O 1
ATOM 1582 N N . ASN B 1 21 ? -24.781 14.57 47.25 1 34.91 21 ASN B N 1
ATOM 1583 C CA . ASN B 1 21 ? -25.328 14.922 45.938 1 34.91 21 ASN B CA 1
ATOM 1584 C C . ASN B 1 21 ? -24.281 14.773 44.844 1 34.91 21 ASN B C 1
ATOM 1586 O O . ASN B 1 21 ? -23.312 15.523 44.781 1 34.91 21 ASN B O 1
ATOM 1590 N N . SER B 1 22 ? -23.875 13.539 44.5 1 34.88 22 SER B N 1
ATOM 1591 C CA . SER B 1 22 ? -23.078 13.344 43.312 1 34.88 22 SER B CA 1
ATOM 1592 C C . SER B 1 22 ? -23.672 14.062 42.125 1 34.88 22 SER B C 1
ATOM 1594 O O . SER B 1 22 ? -24.781 13.734 41.688 1 34.88 22 SER B O 1
ATOM 1596 N N . THR B 1 23 ? -23.641 15.414 42.094 1 35.5 23 THR B N 1
ATOM 1597 C CA . THR B 1 23 ? -23.906 16.031 40.781 1 35.5 23 THR B CA 1
ATOM 1598 C C . THR B 1 23 ? -23.109 15.32 39.688 1 35.5 23 THR B C 1
ATOM 1600 O O . THR B 1 23 ? -21.875 15.297 39.719 1 35.5 23 THR B O 1
ATOM 1603 N N . GLN B 1 24 ? -23.562 14.125 39.281 1 34.62 24 GLN B N 1
ATOM 1604 C CA . GLN B 1 24 ? -23.031 13.539 38.062 1 34.62 24 GLN B CA 1
ATOM 1605 C C . GLN B 1 24 ? -22.938 14.57 36.938 1 34.62 24 GLN B C 1
ATOM 1607 O O . GLN B 1 24 ? -23.969 15.078 36.469 1 34.62 24 GLN B O 1
ATOM 1612 N N . GLU B 1 25 ? -22.062 15.594 36.969 1 34.53 25 GLU B N 1
ATOM 1613 C CA . GLU B 1 25 ? -21.828 16.375 35.75 1 34.53 25 GLU B CA 1
ATOM 1614 C C . GLU B 1 25 ? -21.703 15.461 34.531 1 34.53 25 GLU B C 1
ATOM 1616 O O . GLU B 1 25 ? -20.812 14.602 34.5 1 34.53 25 GLU B O 1
ATOM 1621 N N . SER B 1 26 ? -22.828 15 34 1 34.97 26 SER B N 1
ATOM 1622 C CA . SER B 1 26 ? -22.797 14.398 32.656 1 34.97 26 SER B CA 1
ATOM 1623 C C . SER B 1 26 ? -21.781 15.102 31.766 1 34.97 26 SER B C 1
ATOM 1625 O O . SER B 1 26 ? -21.844 16.312 31.594 1 34.97 26 SER B O 1
ATOM 1627 N N . ALA B 1 27 ? -20.578 14.664 31.719 1 35.56 27 ALA B N 1
ATOM 1628 C CA . ALA B 1 27 ? -19.625 15.055 30.688 1 35.56 27 ALA B CA 1
ATOM 1629 C C . ALA B 1 27 ? -20.312 15.312 29.359 1 35.56 27 ALA B C 1
ATOM 1631 O O . ALA B 1 27 ? -21.016 14.445 28.844 1 35.56 27 ALA B O 1
ATOM 1632 N N . SER B 1 28 ? -20.75 16.594 29.125 1 34.12 28 SER B N 1
ATOM 1633 C CA . SER B 1 28 ? -21.156 17.016 27.781 1 34.12 28 SER B CA 1
ATOM 1634 C C . SER B 1 28 ? -20.312 16.328 26.719 1 34.12 28 SER B C 1
ATOM 1636 O O . SER B 1 28 ? -19.078 16.438 26.734 1 34.12 28 SER B O 1
ATOM 1638 N N . GLN B 1 29 ? -20.547 15.086 26.438 1 36.59 29 GLN B N 1
ATOM 1639 C CA . GLN B 1 29 ? -20 14.625 25.172 1 36.59 29 GLN B CA 1
ATOM 1640 C C . GLN B 1 29 ? -19.875 15.773 24.172 1 36.59 29 GLN B C 1
ATOM 1642 O O . GLN B 1 29 ? -20.859 16.453 23.891 1 36.59 29 GLN B O 1
ATOM 1647 N N . GLY B 1 30 ? -18.859 16.609 24.203 1 35.91 30 GLY B N 1
ATOM 1648 C CA . GLY B 1 30 ? -18.688 17.578 23.141 1 35.91 30 GLY B CA 1
ATOM 1649 C C . GLY B 1 30 ? -19.406 17.188 21.859 1 35.91 30 GLY B C 1
ATOM 1650 O O . GLY B 1 30 ? -19.062 16.172 21.234 1 35.91 30 GLY B O 1
ATOM 1651 N N . SER B 1 31 ? -20.719 17.281 21.766 1 40.72 31 SER B N 1
ATOM 1652 C CA . SER B 1 31 ? -21.5 17.219 20.531 1 40.72 31 SER B CA 1
ATOM 1653 C C . SER B 1 31 ? -20.734 17.844 19.359 1 40.72 31 SER B C 1
ATOM 1655 O O . SER B 1 31 ? -20.562 19.062 19.297 1 40.72 31 SER B O 1
ATOM 1657 N N . ASN B 1 32 ? -19.531 17.281 18.906 1 48.47 32 ASN B N 1
ATOM 1658 C CA . ASN B 1 32 ? -19.078 17.734 17.594 1 48.47 32 ASN B CA 1
ATOM 1659 C C . ASN B 1 32 ? -20.266 18 16.656 1 48.47 32 ASN B C 1
ATOM 1661 O O . ASN B 1 32 ? -21 17.078 16.312 1 48.47 32 ASN B O 1
ATOM 1665 N N . ASN B 1 33 ? -20.906 19.094 16.781 1 51.91 33 ASN B N 1
ATOM 1666 C CA . ASN B 1 33 ? -21.969 19.531 15.891 1 51.91 33 ASN B CA 1
ATOM 1667 C C . ASN B 1 33 ? -21.703 19.094 14.453 1 51.91 33 ASN B C 1
ATOM 1669 O O . ASN B 1 33 ? -20.797 19.609 13.797 1 51.91 33 ASN B O 1
ATOM 1673 N N . VAL B 1 34 ? -21.859 17.844 14.141 1 58.81 34 VAL B N 1
ATOM 1674 C CA . VAL B 1 34 ? -21.812 17.312 12.781 1 58.81 34 VAL B CA 1
ATOM 1675 C C . VAL B 1 34 ? -22.812 18.062 11.906 1 58.81 34 VAL B C 1
ATOM 1677 O O . VAL B 1 34 ? -24 18.141 12.234 1 58.81 34 VAL B O 1
ATOM 1680 N N . GLN B 1 35 ? -22.359 18.984 11.078 1 63.31 35 GLN B N 1
ATOM 1681 C CA . GLN B 1 35 ? -23.172 19.656 10.07 1 63.31 35 GLN B CA 1
ATOM 1682 C C . GLN B 1 35 ? -23.797 18.656 9.102 1 63.31 35 GLN B C 1
ATOM 1684 O O . GLN B 1 35 ? -23.5 17.469 9.164 1 63.31 35 GLN B O 1
ATOM 1689 N N . GLU B 1 36 ? -24.656 19.062 8.281 1 70.62 36 GLU B N 1
ATOM 1690 C CA . GLU B 1 36 ? -25.359 18.328 7.234 1 70.62 36 GLU B CA 1
ATOM 1691 C C . GLU B 1 36 ? -24.391 17.484 6.41 1 70.62 36 GLU B C 1
ATOM 1693 O O . GLU B 1 36 ? -24.781 16.438 5.883 1 70.62 36 GLU B O 1
ATOM 1698 N N . SER B 1 37 ? -23.125 17.672 6.559 1 80.62 37 SER B N 1
ATOM 1699 C CA . SER B 1 37 ? -22.125 17 5.738 1 80.62 37 SER B CA 1
ATOM 1700 C C . SER B 1 37 ? -21.719 15.672 6.359 1 80.62 37 SER B C 1
ATOM 1702 O O . SER B 1 37 ? -21.094 14.836 5.699 1 80.62 37 SER B O 1
ATOM 1704 N N . GLY B 1 38 ? -22.094 15.5 7.645 1 91.44 38 GLY B N 1
ATOM 1705 C CA . GLY B 1 38 ? -21.609 14.32 8.344 1 91.44 38 GLY B CA 1
ATOM 1706 C C . GLY B 1 38 ? -20.219 14.508 8.938 1 91.44 38 GLY B C 1
ATOM 1707 O O . GLY B 1 38 ? -19.625 13.555 9.438 1 91.44 38 GLY B O 1
ATOM 1708 N N . CYS B 1 39 ? -19.781 15.773 8.82 1 96 39 CYS B N 1
ATOM 1709 C CA . CYS B 1 39 ? -18.453 16.078 9.352 1 96 39 CYS B CA 1
ATOM 1710 C C . CYS B 1 39 ? -18.531 17.172 10.406 1 96 39 CYS B C 1
ATOM 1712 O O . CYS B 1 39 ? -19.422 18.031 10.359 1 96 39 CYS B O 1
ATOM 1714 N N . PRO B 1 40 ? -17.594 17.125 11.461 1 94.62 40 PRO B N 1
ATOM 1715 C CA . PRO B 1 40 ? -17.516 18.25 12.406 1 94.62 40 PRO B CA 1
ATOM 1716 C C . PRO B 1 40 ? -17.25 19.578 11.727 1 94.62 40 PRO B C 1
ATOM 1718 O O . PRO B 1 40 ? -16.688 19.609 10.625 1 94.62 40 PRO B O 1
ATOM 1721 N N . ILE B 1 41 ? -17.688 20.609 12.32 1 93.38 41 ILE B N 1
ATOM 1722 C CA . ILE B 1 41 ? -17.453 21.938 11.789 1 93.38 41 ILE B CA 1
ATOM 1723 C C . ILE B 1 41 ? -15.961 22.125 11.516 1 93.38 41 ILE B C 1
ATOM 1725 O O . ILE B 1 41 ? -15.125 21.75 12.336 1 93.38 41 ILE B O 1
ATOM 1729 N N . GLY B 1 42 ? -15.648 22.656 10.391 1 95.44 42 GLY B N 1
ATOM 1730 C CA . GLY B 1 42 ? -14.266 22.938 10.039 1 95.44 42 GLY B CA 1
ATOM 1731 C C . GLY B 1 42 ? -13.617 21.812 9.242 1 95.44 42 GLY B C 1
ATOM 1732 O O . GLY B 1 42 ? -12.555 22 8.648 1 95.44 42 GLY B O 1
ATOM 1733 N N . TRP B 1 43 ? -14.211 20.688 9.312 1 97.56 43 TRP B N 1
ATOM 1734 C CA . TRP B 1 43 ? -13.703 19.562 8.539 1 97.56 43 TRP B CA 1
ATOM 1735 C C . TRP B 1 43 ? -14.312 19.547 7.141 1 97.56 43 TRP B C 1
ATOM 1737 O O . TRP B 1 43 ? -15.469 19.938 6.957 1 97.56 43 TRP B O 1
ATOM 1747 N N . LEU B 1 44 ? -13.555 19.094 6.211 1 97.38 44 LEU B N 1
ATOM 1748 C CA . LEU B 1 44 ? -13.984 18.984 4.82 1 97.38 44 LEU B CA 1
ATOM 1749 C C . LEU B 1 44 ? -14.391 17.547 4.492 1 97.38 44 LEU B C 1
ATOM 1751 O O . LEU B 1 44 ? -13.617 16.609 4.715 1 97.38 44 LEU B O 1
ATOM 1755 N N . ARG B 1 45 ? -15.539 17.406 3.98 1 95.81 45 ARG B N 1
ATOM 1756 C CA . ARG B 1 45 ? -15.977 16.078 3.547 1 95.81 45 ARG B CA 1
ATOM 1757 C C . ARG B 1 45 ? -15.445 15.758 2.152 1 95.81 45 ARG B C 1
ATOM 1759 O O . ARG B 1 45 ? -15.641 16.531 1.216 1 95.81 45 ARG B O 1
ATOM 1766 N N . LEU B 1 46 ? -14.711 14.711 2.039 1 95.06 46 LEU B N 1
ATOM 1767 C CA . LEU B 1 46 ? -14.344 14.117 0.757 1 95.06 46 LEU B CA 1
ATOM 1768 C C . LEU B 1 46 ? -14.703 12.633 0.727 1 95.06 46 LEU B C 1
ATOM 1770 O O . LEU B 1 46 ? -14.164 11.844 1.515 1 95.06 46 LEU B O 1
ATOM 1774 N N . PHE B 1 47 ? -15.531 12.203 -0.15 1 88.62 47 PHE B N 1
ATOM 1775 C CA . PHE B 1 47 ? -16 10.82 -0.221 1 88.62 47 PHE B CA 1
ATOM 1776 C C . PHE B 1 47 ? -16.672 10.414 1.082 1 88.62 47 PHE B C 1
ATOM 1778 O O . PHE B 1 47 ? -17.641 11.047 1.508 1 88.62 47 PHE B O 1
ATOM 1785 N N . SER B 1 48 ? -16.219 9.422 1.738 1 91.69 48 SER B N 1
ATOM 1786 C CA . SER B 1 48 ? -16.844 8.891 2.945 1 91.69 48 SER B CA 1
ATOM 1787 C C . SER B 1 48 ? -16.078 9.32 4.195 1 91.69 48 SER B C 1
ATOM 1789 O O . SER B 1 48 ? -16.297 8.766 5.277 1 91.69 48 SER B O 1
ATOM 1791 N N . SER B 1 49 ? -15.203 10.32 4.035 1 96.81 49 SER B N 1
ATOM 1792 C CA . SER B 1 49 ? -14.367 10.711 5.168 1 96.81 49 SER B CA 1
ATOM 1793 C C . SER B 1 49 ? -14.352 12.227 5.336 1 96.81 49 SER B C 1
ATOM 1795 O O . SER B 1 49 ? -14.789 12.961 4.449 1 96.81 49 SER B O 1
ATOM 1797 N N . CYS B 1 50 ? -14 12.641 6.496 1 98.12 50 CYS B N 1
ATOM 1798 C CA . CYS B 1 50 ? -13.812 14.047 6.848 1 98.12 50 CYS B CA 1
ATOM 1799 C C . CYS B 1 50 ? -12.336 14.367 7.035 1 98.12 50 CYS B C 1
ATOM 1801 O O . CYS B 1 50 ? -11.586 13.57 7.605 1 98.12 50 CYS B O 1
ATOM 1803 N N . TYR B 1 51 ? -11.938 15.508 6.617 1 98.75 51 TYR B N 1
ATOM 1804 C CA . TYR B 1 51 ? -10.539 15.906 6.684 1 98.75 51 TYR B CA 1
ATOM 1805 C C . TYR B 1 51 ? -10.391 17.281 7.316 1 98.75 51 TYR B C 1
ATOM 1807 O O . TYR B 1 51 ? -11.18 18.188 7.051 1 98.75 51 TYR B O 1
ATOM 1815 N N . LEU B 1 52 ? -9.461 17.406 8.227 1 98.75 52 LEU B N 1
ATOM 1816 C CA . LEU B 1 52 ? -9.094 18.672 8.828 1 98.75 52 LEU B CA 1
ATOM 1817 C C . LEU B 1 52 ? -7.668 19.078 8.445 1 98.75 52 LEU B C 1
ATOM 1819 O O . LEU B 1 52 ? -6.738 18.281 8.602 1 98.75 52 LEU B O 1
ATOM 1823 N N . PHE B 1 53 ? -7.531 20.188 7.848 1 98.88 53 PHE B N 1
ATOM 1824 C CA . PHE B 1 53 ? -6.23 20.734 7.492 1 98.88 53 PHE B CA 1
ATOM 1825 C C . PHE B 1 53 ? -5.742 21.719 8.555 1 98.88 53 PHE B C 1
ATOM 1827 O O . PHE B 1 53 ? -6.012 22.922 8.477 1 98.88 53 PHE B O 1
ATOM 1834 N N . GLU B 1 54 ? -4.98 21.141 9.539 1 98.44 54 GLU B N 1
ATOM 1835 C CA . GLU B 1 54 ? -4.508 21.875 10.711 1 98.44 54 GLU B CA 1
ATOM 1836 C C . GLU B 1 54 ? -3.311 22.75 10.367 1 98.44 54 GLU B C 1
ATOM 1838 O O . GLU B 1 54 ? -2.305 22.266 9.844 1 98.44 54 GLU B O 1
ATOM 1843 N N . THR B 1 55 ? -3.422 24.047 10.727 1 98.5 55 THR B N 1
ATOM 1844 C CA . THR B 1 55 ? -2.355 24.953 10.344 1 98.5 55 THR B CA 1
ATOM 1845 C C . THR B 1 55 ? -1.451 25.266 11.539 1 98.5 55 THR B C 1
ATOM 1847 O O . THR B 1 55 ? -0.456 25.969 11.398 1 98.5 55 THR B O 1
ATOM 1850 N N . THR B 1 56 ? -1.797 24.734 12.703 1 98.44 56 THR B N 1
ATOM 1851 C CA . THR B 1 56 ? -0.871 24.828 13.82 1 98.44 56 THR B CA 1
ATOM 1852 C C . THR B 1 56 ? 0.378 23.984 13.57 1 98.44 56 THR B C 1
ATOM 1854 O O . THR B 1 56 ? 0.28 22.797 13.258 1 98.44 56 THR B O 1
ATOM 1857 N N . HIS B 1 57 ? 1.503 24.609 13.609 1 98.88 57 HIS B N 1
ATOM 1858 C CA . HIS B 1 57 ? 2.758 23.891 13.406 1 98.88 57 HIS B CA 1
ATOM 1859 C C . HIS B 1 57 ? 3.082 23 14.602 1 98.88 57 HIS B C 1
ATOM 1861 O O . HIS B 1 57 ? 3.26 23.5 15.719 1 98.88 57 HIS B O 1
ATOM 1867 N N . LEU B 1 58 ? 3.137 21.75 14.422 1 98.94 58 LEU B N 1
ATOM 1868 C CA . LEU B 1 58 ? 3.408 20.766 15.461 1 98.94 58 LEU B CA 1
ATOM 1869 C C . LEU B 1 58 ? 4.438 19.75 14.992 1 98.94 58 LEU B C 1
ATOM 1871 O O . LEU B 1 58 ? 4.652 19.578 13.789 1 98.94 58 LEU B O 1
ATOM 1875 N N . THR B 1 59 ? 5.109 19.109 15.945 1 98.94 59 THR B N 1
ATOM 1876 C CA . THR B 1 59 ? 5.922 17.953 15.594 1 98.94 59 THR B CA 1
ATOM 1877 C C . THR B 1 59 ? 5.043 16.797 15.102 1 98.94 59 THR B C 1
ATOM 1879 O O . THR B 1 59 ? 3.818 16.859 15.219 1 98.94 59 THR B O 1
ATOM 1882 N N . PHE B 1 60 ? 5.637 15.875 14.516 1 98.94 60 PHE B N 1
ATOM 1883 C CA . PHE B 1 60 ? 4.898 14.742 13.969 1 98.94 60 PHE B CA 1
ATOM 1884 C C . PHE B 1 60 ? 4.023 14.102 15.039 1 98.94 60 PHE B C 1
ATOM 1886 O O . PHE B 1 60 ? 2.822 13.906 14.836 1 98.94 60 PHE B O 1
ATOM 1893 N N . GLU B 1 61 ? 4.672 13.773 16.219 1 98.81 61 GLU B N 1
ATOM 1894 C CA . GLU B 1 61 ? 3.955 13.109 17.312 1 98.81 61 GLU B CA 1
ATOM 1895 C C . GLU B 1 61 ? 2.881 14.016 17.906 1 98.81 61 GLU B C 1
ATOM 1897 O O . GLU B 1 61 ? 1.781 13.555 18.219 1 98.81 61 GLU B O 1
ATOM 1902 N N . ALA B 1 62 ? 3.213 15.281 18.047 1 98.88 62 ALA B N 1
ATOM 1903 C CA . ALA B 1 62 ? 2.23 16.234 18.562 1 98.88 62 ALA B CA 1
ATOM 1904 C C . ALA B 1 62 ? 1.059 16.391 17.594 1 98.88 62 ALA B C 1
ATOM 1906 O O . ALA B 1 62 ? -0.083 16.578 18.031 1 98.88 62 ALA B O 1
ATOM 1907 N N . ALA B 1 63 ? 1.364 16.375 16.297 1 98.94 63 ALA B N 1
ATOM 1908 C CA . ALA B 1 63 ? 0.316 16.438 15.281 1 98.94 63 ALA B CA 1
ATOM 1909 C C . ALA B 1 63 ? -0.631 15.25 15.398 1 98.94 63 ALA B C 1
ATOM 1911 O O . ALA B 1 63 ? -1.852 15.414 15.32 1 98.94 63 ALA B O 1
ATOM 1912 N N . GLU B 1 64 ? -0.083 14.055 15.586 1 98.81 64 GLU B N 1
ATOM 1913 C CA . GLU B 1 64 ? -0.904 12.867 15.797 1 98.81 64 GLU B CA 1
ATOM 1914 C C . GLU B 1 64 ? -1.819 13.031 17 1 98.81 64 GLU B C 1
ATOM 1916 O O . GLU B 1 64 ? -3.016 12.742 16.938 1 98.81 64 GLU B O 1
ATOM 1921 N N . SER B 1 65 ? -1.249 13.484 18.031 1 98.81 65 SER B N 1
ATOM 1922 C CA . SER B 1 65 ? -2.012 13.68 19.266 1 98.81 65 SER B CA 1
ATOM 1923 C C . SER B 1 65 ? -3.111 14.719 19.078 1 98.81 65 SER B C 1
ATOM 1925 O O . SER B 1 65 ? -4.227 14.547 19.578 1 98.81 65 SER B O 1
ATOM 1927 N N . ASN B 1 66 ? -2.783 15.789 18.422 1 98.81 66 ASN B N 1
ATOM 1928 C CA . ASN B 1 66 ? -3.76 16.844 18.156 1 98.81 66 ASN B CA 1
ATOM 1929 C C . ASN B 1 66 ? -4.93 16.328 17.328 1 98.81 66 ASN B C 1
ATOM 1931 O O . ASN B 1 66 ? -6.09 16.625 17.625 1 98.81 66 ASN B O 1
ATOM 1935 N N . CYS B 1 67 ? -4.613 15.555 16.25 1 98.75 67 CYS B N 1
ATOM 1936 C CA . CYS B 1 67 ? -5.672 14.961 15.438 1 98.75 67 CYS B CA 1
ATOM 1937 C C . CYS B 1 67 ? -6.539 14.023 16.266 1 98.75 67 CYS B C 1
ATOM 1939 O O . CYS B 1 67 ? -7.766 14.047 16.156 1 98.75 67 CYS B O 1
ATOM 1941 N N . LEU B 1 68 ? -5.863 13.234 17.062 1 98.31 68 LEU B N 1
ATOM 1942 C CA . LEU B 1 68 ? -6.578 12.305 17.922 1 98.31 68 LEU B CA 1
ATOM 1943 C C . LEU B 1 68 ? -7.523 13.047 18.859 1 98.31 68 LEU B C 1
ATOM 1945 O O . LEU B 1 68 ? -8.68 12.656 19.031 1 98.31 68 LEU B O 1
ATOM 1949 N N . GLY B 1 69 ? -7.051 14.117 19.422 1 98.06 69 GLY B N 1
ATOM 1950 C CA . GLY B 1 69 ? -7.848 14.922 20.328 1 98.06 69 GLY B CA 1
ATOM 1951 C C . GLY B 1 69 ? -9.062 15.539 19.672 1 98.06 69 GLY B C 1
ATOM 1952 O O . GLY B 1 69 ? -10.055 15.844 20.344 1 98.06 69 GLY B O 1
ATOM 1953 N N . LYS B 1 70 ? -9.07 15.641 18.391 1 97.5 70 LYS B N 1
ATOM 1954 C CA . LYS B 1 70 ? -10.164 16.266 17.641 1 97.5 70 LYS B CA 1
ATOM 1955 C C . LYS B 1 70 ? -11.055 15.195 17 1 97.5 70 LYS B C 1
ATOM 1957 O O . LYS B 1 70 ? -11.93 15.523 16.203 1 97.5 70 LYS B O 1
ATOM 1962 N N . GLY B 1 71 ? -10.766 13.992 17.297 1 96.44 71 GLY B N 1
ATOM 1963 C CA . GLY B 1 71 ? -11.633 12.906 16.859 1 96.44 71 GLY B CA 1
ATOM 1964 C C . GLY B 1 71 ? -11.141 12.219 15.602 1 96.44 71 GLY B C 1
ATOM 1965 O O . GLY B 1 71 ? -11.859 11.422 14.992 1 96.44 71 GLY B O 1
ATOM 1966 N N . GLY B 1 72 ? -9.922 12.5 15.266 1 97.75 72 GLY B N 1
ATOM 1967 C CA . GLY B 1 72 ? -9.344 11.891 14.07 1 97.75 72 GLY B CA 1
ATOM 1968 C C . GLY B 1 72 ? -7.953 11.328 14.305 1 97.75 72 GLY B C 1
ATOM 1969 O O . GLY B 1 72 ? -7.602 10.961 15.43 1 97.75 72 GLY B O 1
ATOM 1970 N N . ARG B 1 73 ? -7.258 11.141 13.203 1 98.5 73 ARG B N 1
ATOM 1971 C CA . ARG B 1 73 ? -5.863 10.711 13.164 1 98.5 73 ARG B CA 1
ATOM 1972 C C . ARG B 1 73 ? -5.113 11.391 12.023 1 98.5 73 ARG B C 1
ATOM 1974 O O . ARG B 1 73 ? -5.727 11.984 11.133 1 98.5 73 ARG B O 1
ATOM 1981 N N . LEU B 1 74 ? -3.795 11.305 12.133 1 98.88 74 LEU B N 1
ATOM 1982 C CA . LEU B 1 74 ? -3.047 11.75 10.961 1 98.88 74 LEU B CA 1
ATOM 1983 C C . LEU B 1 74 ? -3.494 10.992 9.711 1 98.88 74 LEU B C 1
ATOM 1985 O O . LEU B 1 74 ? -3.729 9.789 9.766 1 98.88 74 LEU B O 1
ATOM 1989 N N . PHE B 1 75 ? -3.564 11.734 8.656 1 98.81 75 PHE B N 1
ATOM 1990 C CA . PHE B 1 75 ? -4.117 11.281 7.391 1 98.81 75 PHE B CA 1
ATOM 1991 C C . PHE B 1 75 ? -3.336 10.086 6.859 1 98.81 75 PHE B C 1
ATOM 1993 O O . PHE B 1 75 ? -2.121 10.164 6.672 1 98.81 75 PHE B O 1
ATOM 2000 N N . VAL B 1 76 ? -3.953 8.961 6.738 1 98.56 76 VAL B N 1
ATOM 2001 C CA . VAL B 1 76 ? -3.498 7.758 6.051 1 98.56 76 VAL B CA 1
ATOM 2002 C C . VAL B 1 76 ? -4.41 7.465 4.859 1 98.56 76 VAL B C 1
ATOM 2004 O O . VAL B 1 76 ? -5.57 7.082 5.039 1 98.56 76 VAL B O 1
ATOM 2007 N N . PRO B 1 77 ? -3.936 7.633 3.641 1 97.56 77 PRO B N 1
ATOM 2008 C CA . PRO B 1 77 ? -4.77 7.383 2.463 1 97.56 77 PRO B CA 1
ATOM 2009 C C . PRO B 1 77 ? -5.008 5.895 2.215 1 97.56 77 PRO B C 1
ATOM 2011 O O . PRO B 1 77 ? -4.09 5.086 2.361 1 97.56 77 PRO B O 1
ATOM 2014 N N . ARG B 1 78 ? -6.207 5.609 1.823 1 95.69 78 ARG B N 1
ATOM 2015 C CA . ARG B 1 78 ? -6.543 4.23 1.484 1 95.69 78 ARG B CA 1
ATOM 2016 C C . ARG B 1 78 ? -6.293 3.953 0.006 1 95.69 78 ARG B C 1
ATOM 2018 O O . ARG B 1 78 ? -6.012 2.816 -0.379 1 95.69 78 ARG B O 1
ATOM 2025 N N . THR B 1 79 ? -6.434 4.961 -0.843 1 94.88 79 THR B N 1
ATOM 2026 C CA . THR B 1 79 ? -6.258 4.824 -2.285 1 94.88 79 THR B CA 1
ATOM 2027 C C . THR B 1 79 ? -5.461 5.996 -2.848 1 94.88 79 THR B C 1
ATOM 2029 O O . THR B 1 79 ? -5.344 7.039 -2.203 1 94.88 79 THR B O 1
ATOM 2032 N N . ALA B 1 80 ? -4.953 5.773 -4.031 1 94.88 80 ALA B N 1
ATOM 2033 C CA . ALA B 1 80 ? -4.223 6.836 -4.715 1 94.88 80 ALA B CA 1
ATOM 2034 C C . ALA B 1 80 ? -5.133 8.023 -5.023 1 94.88 80 ALA B C 1
ATOM 2036 O O . ALA B 1 80 ? -4.703 9.172 -4.969 1 94.88 80 ALA B O 1
ATOM 2037 N N . VAL B 1 81 ? -6.344 7.758 -5.332 1 95.62 81 VAL B N 1
ATOM 2038 C CA . VAL B 1 81 ? -7.309 8.812 -5.613 1 95.62 81 VAL B CA 1
ATOM 2039 C C . VAL B 1 81 ? -7.523 9.664 -4.359 1 95.62 81 VAL B C 1
ATOM 2041 O O . VAL B 1 81 ? -7.504 10.891 -4.426 1 95.62 81 VAL B O 1
ATOM 2044 N N . GLU B 1 82 ? -7.766 8.961 -3.229 1 96.62 82 GLU B N 1
ATOM 2045 C CA . GLU B 1 82 ? -7.918 9.688 -1.971 1 96.62 82 GLU B CA 1
ATOM 2046 C C . GLU B 1 82 ? -6.715 10.586 -1.702 1 96.62 82 GLU B C 1
ATOM 2048 O O . GLU B 1 82 ? -6.871 11.766 -1.379 1 96.62 82 GLU B O 1
ATOM 2053 N N . TRP B 1 83 ? -5.523 10.023 -1.846 1 97.56 83 TRP B N 1
ATOM 2054 C CA . TRP B 1 83 ? -4.297 10.781 -1.631 1 97.56 83 TRP B CA 1
ATOM 2055 C C . TRP B 1 83 ? -4.289 12.055 -2.471 1 97.56 83 TRP B C 1
ATOM 2057 O O . TRP B 1 83 ? -4.133 13.156 -1.94 1 97.56 83 TRP B O 1
ATOM 2067 N N . LYS B 1 84 ? -4.484 11.875 -3.738 1 96.25 84 LYS B N 1
ATOM 2068 C CA . LYS B 1 84 ? -4.41 12.992 -4.676 1 96.25 84 LYS B CA 1
ATOM 2069 C C . LYS B 1 84 ? -5.441 14.062 -4.34 1 96.25 84 LYS B C 1
ATOM 2071 O O . LYS B 1 84 ? -5.113 15.25 -4.27 1 96.25 84 LYS B O 1
ATOM 2076 N N . GLU B 1 85 ? -6.641 13.695 -4.043 1 97.5 85 GLU B N 1
ATOM 2077 C CA . GLU B 1 85 ? -7.73 14.641 -3.789 1 97.5 85 GLU B CA 1
ATOM 2078 C C . GLU B 1 85 ? -7.527 15.375 -2.469 1 97.5 85 GLU B C 1
ATOM 2080 O O . GLU B 1 85 ? -7.863 16.562 -2.355 1 97.5 85 GLU B O 1
ATOM 2085 N N . VAL B 1 86 ? -7 14.711 -1.504 1 98.5 86 VAL B N 1
ATOM 2086 C CA . VAL B 1 86 ? -6.887 15.297 -0.171 1 98.5 86 VAL B CA 1
ATOM 2087 C C . VAL B 1 86 ? -5.711 16.266 -0.131 1 98.5 86 VAL B C 1
ATOM 2089 O O . VAL B 1 86 ? -5.852 17.406 0.333 1 98.5 86 VAL B O 1
ATOM 2092 N N . VAL B 1 87 ? -4.551 15.852 -0.638 1 98.19 87 VAL B N 1
ATOM 2093 C CA . VAL B 1 87 ? -3.355 16.672 -0.482 1 98.19 87 VAL B CA 1
ATOM 2094 C C . VAL B 1 87 ? -3.512 17.969 -1.277 1 98.19 87 VAL B C 1
ATOM 2096 O O . VAL B 1 87 ? -2.938 19 -0.917 1 98.19 87 VAL B O 1
ATOM 2099 N N . LYS B 1 88 ? -4.305 17.922 -2.254 1 96.88 88 LYS B N 1
ATOM 2100 C CA . LYS B 1 88 ? -4.543 19.125 -3.049 1 96.88 88 LYS B CA 1
ATOM 2101 C C . LYS B 1 88 ? -5.191 20.219 -2.209 1 96.88 88 LYS B C 1
ATOM 2103 O O . LYS B 1 88 ? -5.07 21.406 -2.523 1 96.88 88 LYS B O 1
ATOM 2108 N N . ASN B 1 89 ? -5.902 19.891 -1.185 1 97.88 89 ASN B N 1
ATOM 2109 C CA . ASN B 1 89 ? -6.66 20.828 -0.366 1 97.88 89 ASN B CA 1
ATOM 2110 C C . ASN B 1 89 ? -5.824 21.359 0.792 1 97.88 89 ASN B C 1
ATOM 2112 O O . ASN B 1 89 ? -6.266 22.25 1.523 1 97.88 89 ASN B O 1
ATOM 2116 N N . SER B 1 90 ? -4.629 20.781 0.97 1 98.25 90 SER B N 1
ATOM 2117 C CA . SER B 1 90 ? -3.775 21.281 2.043 1 98.25 90 SER B CA 1
ATOM 2118 C C . SER B 1 90 ? -3.256 22.672 1.735 1 98.25 90 SER B C 1
ATOM 2120 O O . SER B 1 90 ? -3.207 23.078 0.573 1 98.25 90 SER B O 1
ATOM 2122 N N . PRO B 1 91 ? -2.969 23.469 2.797 1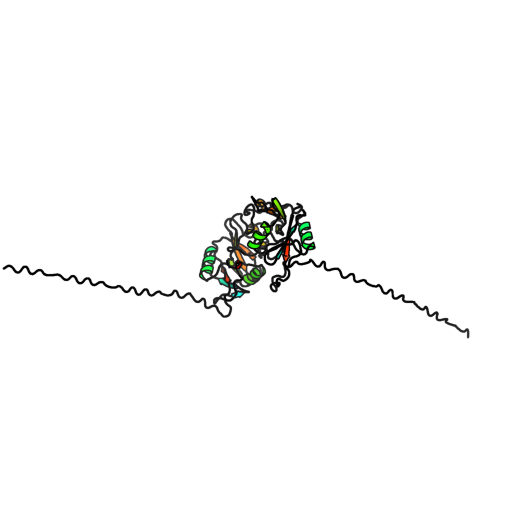 98.19 91 PRO B N 1
ATOM 2123 C CA . PRO B 1 91 ? -2.486 24.828 2.58 1 98.19 91 PRO B CA 1
ATOM 2124 C C . PRO B 1 91 ? -1.31 24.891 1.607 1 98.19 91 PRO B C 1
ATOM 2126 O O . PRO B 1 91 ? -0.436 24.031 1.634 1 98.19 91 PRO B O 1
ATOM 2129 N N . LYS B 1 92 ? -1.31 25.906 0.709 1 98 92 LYS B N 1
ATOM 2130 C CA . LYS B 1 92 ? -0.252 26.094 -0.279 1 98 92 LYS B CA 1
ATOM 2131 C C . LYS B 1 92 ? 1.038 26.562 0.381 1 98 92 LYS B C 1
ATOM 2133 O O . LYS B 1 92 ? 1.007 27.156 1.466 1 98 92 LYS B O 1
ATOM 2138 N N . VAL B 1 93 ? 2.1 26.266 -0.367 1 97.88 93 VAL B N 1
ATOM 2139 C CA . VAL B 1 93 ? 3.447 26.688 0.012 1 97.88 93 VAL B CA 1
ATOM 2140 C C . VAL B 1 93 ? 3.707 26.312 1.472 1 97.88 93 VAL B C 1
ATOM 2142 O O . VAL B 1 93 ? 4.094 27.172 2.273 1 97.88 93 VAL B O 1
ATOM 2145 N N . SER B 1 94 ? 3.402 25.125 1.814 1 98.25 94 SER B N 1
ATOM 2146 C CA . SER B 1 94 ? 3.549 24.656 3.188 1 98.25 94 SER B CA 1
ATOM 2147 C C . SER B 1 94 ? 3.807 23.156 3.227 1 98.25 94 SER B C 1
ATOM 2149 O O . SER B 1 94 ? 3.498 22.438 2.27 1 98.25 94 SER B O 1
ATOM 2151 N N . TRP B 1 95 ? 4.516 22.734 4.309 1 98.69 95 TRP B N 1
ATOM 2152 C CA . TRP B 1 95 ? 4.668 21.328 4.645 1 98.69 95 TRP B CA 1
ATOM 2153 C C . TRP B 1 95 ? 3.531 20.844 5.547 1 98.69 95 TRP B C 1
ATOM 2155 O O . TRP B 1 95 ? 3.145 21.547 6.484 1 98.69 95 TRP B O 1
ATOM 2165 N N . ASN B 1 96 ? 2.971 19.688 5.25 1 98.94 96 ASN B N 1
ATOM 2166 C CA . ASN B 1 96 ? 1.862 19.078 5.988 1 98.94 96 ASN B CA 1
ATOM 2167 C C . ASN B 1 96 ? 2.168 17.641 6.375 1 98.94 96 ASN B C 1
ATOM 2169 O O . ASN B 1 96 ? 2.359 16.781 5.508 1 98.94 96 ASN B O 1
ATOM 2173 N N . TRP B 1 97 ? 2.203 17.391 7.68 1 98.94 97 TRP B N 1
ATOM 2174 C CA . TRP B 1 97 ? 2.398 16.016 8.141 1 98.94 97 TRP B CA 1
ATOM 2175 C C . TRP B 1 97 ? 1.272 15.117 7.645 1 98.94 97 TRP B C 1
ATOM 2177 O O . TRP B 1 97 ? 0.102 15.5 7.672 1 98.94 97 TRP B O 1
ATOM 2187 N N . VAL B 1 98 ? 1.62 14 7.168 1 98.81 98 VAL B N 1
ATOM 2188 C CA . VAL B 1 98 ? 0.708 12.883 6.938 1 98.81 98 VAL B CA 1
ATOM 2189 C C . VAL B 1 98 ? 1.164 11.664 7.742 1 98.81 98 VAL B C 1
ATOM 2191 O O . VAL B 1 98 ? 2.299 11.625 8.227 1 98.81 98 VAL B O 1
ATOM 2194 N N . GLY B 1 99 ? 0.331 10.68 7.922 1 98.75 99 GLY B N 1
ATOM 2195 C CA . GLY B 1 99 ? 0.588 9.578 8.828 1 98.75 99 GLY B CA 1
ATOM 2196 C C . GLY B 1 99 ? 1.499 8.516 8.234 1 98.75 99 GLY B C 1
ATOM 2197 O O . GLY B 1 99 ? 1.137 7.34 8.188 1 98.75 99 GLY B O 1
ATOM 2198 N N . LEU B 1 100 ? 2.73 8.875 7.859 1 97.75 100 LEU B N 1
ATOM 2199 C CA . LEU B 1 100 ? 3.699 7.922 7.332 1 97.75 100 LEU B CA 1
ATOM 2200 C C . LEU B 1 100 ? 5.062 8.109 7.984 1 97.75 100 LEU B C 1
ATOM 2202 O O . LEU B 1 100 ? 5.516 9.242 8.164 1 97.75 100 LEU B O 1
ATOM 2206 N N . LYS B 1 101 ? 5.641 6.992 8.336 1 95.94 101 LYS B N 1
ATOM 2207 C CA . LYS B 1 101 ? 6.973 6.988 8.938 1 95.94 101 LYS B CA 1
ATOM 2208 C C . LYS B 1 101 ? 7.816 5.836 8.391 1 95.94 101 LYS B C 1
ATOM 2210 O O . LYS B 1 101 ? 7.285 4.773 8.07 1 95.94 101 LYS B O 1
ATOM 2215 N N . ARG B 1 102 ? 9.078 6.066 8.234 1 92.31 102 ARG B N 1
ATOM 2216 C CA . ARG B 1 102 ? 10.039 5.008 7.949 1 92.31 102 ARG B CA 1
ATOM 2217 C C . ARG B 1 102 ? 11.055 4.875 9.078 1 92.31 102 ARG B C 1
ATOM 2219 O O . ARG B 1 102 ? 11.93 5.73 9.234 1 92.31 102 ARG B O 1
ATOM 2226 N N . GLU B 1 103 ? 10.961 3.828 9.781 1 89.81 103 GLU B N 1
ATOM 2227 C CA . GLU B 1 103 ? 11.836 3.615 10.938 1 89.81 103 GLU B CA 1
ATOM 2228 C C . GLU B 1 103 ? 13.039 2.758 10.57 1 89.81 103 GLU B C 1
ATOM 2230 O O . GLU B 1 103 ? 12.891 1.587 10.211 1 89.81 103 GLU B O 1
ATOM 2235 N N . GLY B 1 104 ? 14.188 3.398 10.625 1 82.5 104 GLY B N 1
ATOM 2236 C CA . GLY B 1 104 ? 15.414 2.652 10.375 1 82.5 104 GLY B CA 1
ATOM 2237 C C . GLY B 1 104 ? 15.492 2.082 8.977 1 82.5 104 GLY B C 1
ATOM 2238 O O . GLY B 1 104 ? 15.297 2.805 7.996 1 82.5 104 GLY B O 1
ATOM 2239 N N . VAL B 1 105 ? 15.797 0.815 8.875 1 76.12 105 VAL B N 1
ATOM 2240 C CA . VAL B 1 105 ? 16.062 0.158 7.602 1 76.12 105 VAL B CA 1
ATOM 2241 C C . VAL B 1 105 ? 14.758 -0.436 7.055 1 76.12 105 VAL B C 1
ATOM 2243 O O . VAL B 1 105 ? 14.742 -1.024 5.973 1 76.12 105 VAL B O 1
ATOM 2246 N N . PHE B 1 106 ? 13.688 -0.172 7.734 1 83.88 106 PHE B N 1
ATOM 2247 C CA . PHE B 1 106 ? 12.422 -0.807 7.363 1 83.88 106 PHE B CA 1
ATOM 2248 C C . PHE B 1 106 ? 11.727 -0.02 6.262 1 83.88 10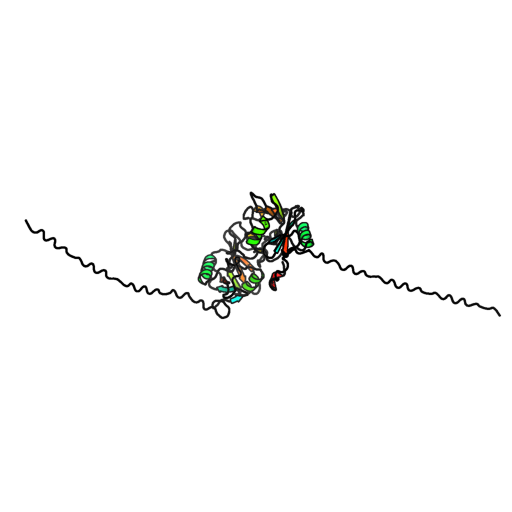6 PHE B C 1
ATOM 2250 O O . PHE B 1 106 ? 12.055 1.142 6.016 1 83.88 106 PHE B O 1
ATOM 2257 N N . MET B 1 107 ? 10.805 -0.708 5.566 1 87.06 107 MET B N 1
ATOM 2258 C CA . MET B 1 107 ? 9.969 -0.031 4.578 1 87.06 107 MET B CA 1
ATOM 2259 C C . MET B 1 107 ? 9.023 0.959 5.254 1 87.06 107 MET B C 1
ATOM 2261 O O . MET B 1 107 ? 8.625 0.756 6.402 1 87.06 107 MET B O 1
ATOM 2265 N N . PRO B 1 108 ? 8.695 2.006 4.531 1 91.44 108 PRO B N 1
ATOM 2266 C CA . PRO B 1 108 ? 7.773 2.98 5.125 1 91.44 108 PRO B CA 1
ATOM 2267 C C . PRO B 1 108 ? 6.414 2.377 5.465 1 91.44 108 PRO B C 1
ATOM 2269 O O . PRO B 1 108 ? 5.898 1.55 4.707 1 91.44 108 PRO B O 1
ATOM 2272 N N . ARG B 1 109 ? 5.949 2.822 6.613 1 93.5 109 ARG B N 1
ATOM 2273 C CA . ARG B 1 109 ? 4.668 2.32 7.094 1 93.5 109 ARG B CA 1
ATOM 2274 C C . ARG B 1 109 ? 3.742 3.467 7.488 1 93.5 109 ARG B C 1
ATOM 2276 O O . ARG B 1 109 ? 4.176 4.434 8.109 1 93.5 109 ARG B O 1
ATOM 2283 N N . TRP B 1 110 ? 2.537 3.266 7.102 1 97.38 110 TRP B N 1
ATOM 2284 C CA . TRP B 1 110 ? 1.497 4.168 7.582 1 97.38 110 TRP B CA 1
ATOM 2285 C C . TRP B 1 110 ? 1.238 3.957 9.07 1 97.38 110 TRP B C 1
ATOM 2287 O O . TRP B 1 110 ? 1.442 2.859 9.594 1 97.38 110 TRP B O 1
ATOM 2297 N N . ARG B 1 111 ? 0.741 4.977 9.68 1 97.25 111 ARG B N 1
ATOM 2298 C CA . ARG B 1 111 ? 0.492 4.93 11.117 1 97.25 111 ARG B CA 1
ATOM 2299 C C . ARG B 1 111 ? -0.665 3.988 11.438 1 97.25 111 ARG B C 1
ATOM 2301 O O . ARG B 1 111 ? -0.831 3.574 12.586 1 97.25 111 ARG B O 1
ATOM 2308 N N . ARG B 1 112 ? -1.425 3.729 10.445 1 95.06 112 ARG B N 1
ATOM 2309 C CA . ARG B 1 112 ? -2.52 2.773 10.57 1 95.06 112 ARG B CA 1
ATOM 2310 C C . ARG B 1 112 ? -2.506 1.766 9.43 1 95.06 112 ARG B C 1
ATOM 2312 O O . ARG B 1 112 ? -2.037 2.072 8.328 1 95.06 112 ARG B O 1
ATOM 2319 N N . THR B 1 113 ? -3.086 0.594 9.68 1 92.06 113 THR B N 1
ATOM 2320 C CA . THR B 1 113 ? -3.152 -0.438 8.648 1 92.06 113 THR B CA 1
ATOM 2321 C C . THR B 1 113 ? -4.133 -0.045 7.551 1 92.06 113 THR B C 1
ATOM 2323 O O . THR B 1 113 ? -4.992 0.814 7.758 1 92.06 113 THR B O 1
ATOM 2326 N N . GLY B 1 114 ? -3.877 -0.626 6.457 1 93.62 114 GLY B N 1
ATOM 2327 C CA . GLY B 1 114 ? -4.855 -0.462 5.395 1 93.62 114 GLY B CA 1
ATOM 2328 C C . GLY B 1 114 ? -4.527 0.683 4.453 1 93.62 114 GLY B C 1
ATOM 2329 O O . GLY B 1 114 ? -5.301 0.987 3.543 1 93.62 114 GLY B O 1
ATOM 2330 N N . GLY B 1 115 ? -3.406 1.307 4.652 1 96.25 115 GLY B N 1
ATOM 2331 C CA . GLY B 1 115 ? -3 2.379 3.756 1 96.25 115 GLY B CA 1
ATOM 2332 C C . GLY B 1 115 ? -2.584 1.886 2.385 1 96.25 115 GLY B C 1
ATOM 2333 O O . GLY B 1 115 ? -2.215 0.72 2.223 1 96.25 115 GLY B O 1
ATOM 2334 N N . MET B 1 116 ? -2.652 2.764 1.433 1 96.5 116 MET B N 1
ATOM 2335 C CA . MET B 1 116 ? -2.262 2.477 0.056 1 96.5 116 MET B CA 1
ATOM 2336 C C . MET B 1 116 ? -0.78 2.127 -0.027 1 96.5 116 MET B C 1
ATOM 2338 O O . MET B 1 116 ? -0.03 2.354 0.924 1 96.5 116 MET B O 1
ATOM 2342 N N . ASN B 1 117 ? -0.365 1.518 -1.163 1 95.62 117 ASN B N 1
ATOM 2343 C CA . ASN B 1 117 ? 1.056 1.279 -1.396 1 95.62 117 ASN B CA 1
ATOM 2344 C C . ASN B 1 117 ? 1.834 2.588 -1.504 1 95.62 117 ASN B C 1
ATOM 2346 O O . ASN B 1 117 ? 1.507 3.443 -2.328 1 95.62 117 ASN B O 1
ATOM 2350 N N . VAL B 1 118 ? 2.869 2.748 -0.731 1 93.69 118 VAL B N 1
ATOM 2351 C CA . VAL B 1 118 ? 3.588 4.012 -0.609 1 93.69 118 VAL B CA 1
ATOM 2352 C C . VAL B 1 118 ? 4.262 4.352 -1.938 1 93.69 118 VAL B C 1
ATOM 2354 O O . VAL B 1 118 ? 4.562 5.52 -2.205 1 93.69 118 VAL B O 1
ATOM 2357 N N . ALA B 1 119 ? 4.484 3.346 -2.752 1 91.75 119 ALA B N 1
ATOM 2358 C CA . ALA B 1 119 ? 5.113 3.586 -4.047 1 91.75 119 ALA B CA 1
ATOM 2359 C C . ALA B 1 119 ? 4.227 4.453 -4.938 1 91.75 119 ALA B C 1
ATOM 2361 O O . ALA B 1 119 ? 4.691 5 -5.941 1 91.75 119 ALA B O 1
ATOM 2362 N N . GLU B 1 120 ? 2.969 4.633 -4.598 1 92.69 120 GLU B N 1
ATOM 2363 C CA . GLU B 1 120 ? 2.01 5.312 -5.461 1 92.69 120 GLU B CA 1
ATOM 2364 C C . GLU B 1 120 ? 1.854 6.777 -5.07 1 92.69 120 GLU B C 1
ATOM 2366 O O . GLU B 1 120 ? 1.137 7.531 -5.73 1 92.69 120 GLU B O 1
ATOM 2371 N N . ILE B 1 121 ? 2.473 7.234 -3.996 1 92.19 121 ILE B N 1
ATOM 2372 C CA . ILE B 1 121 ? 2.346 8.641 -3.631 1 92.19 121 ILE B CA 1
ATOM 2373 C C . ILE B 1 121 ? 3.266 9.484 -4.508 1 92.19 121 ILE B C 1
ATOM 2375 O O . ILE B 1 121 ? 4.125 8.953 -5.211 1 92.19 121 ILE B O 1
ATOM 2379 N N . ASN B 1 122 ? 2.979 10.758 -4.625 1 89.25 122 ASN B N 1
ATOM 2380 C CA . ASN B 1 122 ? 3.787 11.68 -5.414 1 89.25 122 ASN B CA 1
ATOM 2381 C C . ASN B 1 122 ? 5.078 12.055 -4.688 1 89.25 122 ASN B C 1
ATOM 2383 O O . ASN B 1 122 ? 5.117 13.039 -3.955 1 89.25 122 ASN B O 1
ATOM 2387 N N . TRP B 1 123 ? 6.113 11.344 -4.926 1 87.94 123 TRP B N 1
ATOM 2388 C CA . TRP B 1 123 ? 7.434 11.602 -4.355 1 87.94 123 TRP B CA 1
ATOM 2389 C C . TRP B 1 123 ? 8.172 12.672 -5.16 1 87.94 123 TRP B C 1
ATOM 2391 O O . TRP B 1 123 ? 7.93 12.828 -6.359 1 87.94 123 TRP B O 1
ATOM 2401 N N . LEU B 1 124 ? 8.969 13.461 -4.543 1 79.25 124 LEU B N 1
ATOM 2402 C CA . LEU B 1 124 ? 9.812 14.391 -5.285 1 79.25 124 LEU B CA 1
ATOM 2403 C C . LEU B 1 124 ? 10.602 13.664 -6.371 1 79.25 124 LEU B C 1
ATOM 2405 O O . LEU B 1 124 ? 10.633 14.109 -7.523 1 79.25 124 LEU B O 1
ATOM 2409 N N . ILE B 1 125 ? 11.164 12.609 -5.938 1 72.25 125 ILE B N 1
ATOM 2410 C CA . ILE B 1 125 ? 11.844 11.664 -6.82 1 72.25 125 ILE B CA 1
ATOM 2411 C C . ILE B 1 125 ? 11.305 10.258 -6.582 1 72.25 125 ILE B C 1
ATOM 2413 O O . ILE B 1 125 ? 11.078 9.859 -5.438 1 72.25 125 ILE B O 1
ATOM 2417 N N . ASP B 1 126 ? 10.641 9.664 -7.625 1 63.44 126 ASP B N 1
ATOM 2418 C CA . ASP B 1 126 ? 10.328 8.266 -7.363 1 63.44 126 ASP B CA 1
ATOM 2419 C C . ASP B 1 126 ? 11.523 7.543 -6.754 1 63.44 126 ASP B C 1
ATOM 2421 O O . ASP B 1 126 ? 12.57 7.414 -7.395 1 63.44 126 ASP B O 1
ATOM 2425 N N . PRO B 1 127 ? 11.367 7.316 -5.391 1 59.75 127 PRO B N 1
ATOM 2426 C CA . PRO B 1 127 ? 12.641 7.039 -4.719 1 59.75 127 PRO B CA 1
ATOM 2427 C C . PRO B 1 127 ? 13.352 5.809 -5.277 1 59.75 127 PRO B C 1
ATOM 2429 O O . PRO B 1 127 ? 12.734 4.75 -5.422 1 59.75 127 PRO B O 1
ATOM 2432 N N . GLY B 1 128 ? 14.461 6.121 -5.883 1 60.84 128 GLY B N 1
ATOM 2433 C CA . GLY B 1 128 ? 15.398 5.023 -6.055 1 60.84 128 GLY B CA 1
ATOM 2434 C C . GLY B 1 128 ? 15.969 4.516 -4.742 1 60.84 128 GLY B C 1
ATOM 2435 O O . GLY B 1 128 ? 16.156 3.311 -4.562 1 60.84 128 GLY B O 1
ATOM 2436 N N . THR B 1 129 ? 16.156 5.426 -3.848 1 69.81 129 THR B N 1
ATOM 2437 C CA . THR B 1 129 ? 16.609 5.125 -2.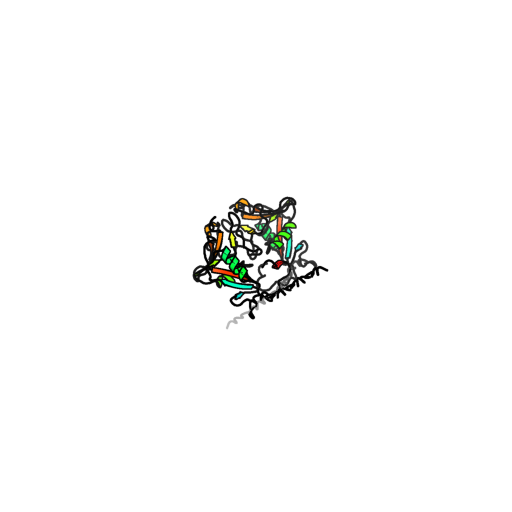492 1 69.81 129 THR B CA 1
ATOM 2438 C C . THR B 1 129 ? 15.898 6.012 -1.477 1 69.81 129 THR B C 1
ATOM 2440 O O . THR B 1 129 ? 15.461 7.117 -1.81 1 69.81 129 THR B O 1
ATOM 2443 N N . PRO B 1 130 ? 15.695 5.547 -0.304 1 72.69 130 PRO B N 1
ATOM 2444 C CA . PRO B 1 130 ? 15.031 6.371 0.709 1 72.69 130 PRO B CA 1
ATOM 2445 C C . PRO B 1 130 ? 15.688 7.738 0.879 1 72.69 130 PRO B C 1
ATOM 2447 O O . PRO B 1 130 ? 15 8.727 1.146 1 72.69 130 PRO B O 1
ATOM 2450 N N . GLU B 1 131 ? 16.984 7.75 0.578 1 78.69 131 GLU B N 1
ATOM 2451 C CA . GLU B 1 131 ? 17.734 8.984 0.773 1 78.69 131 GLU B CA 1
ATOM 2452 C C . GLU B 1 131 ? 17.344 10.039 -0.249 1 78.69 131 GLU B C 1
ATOM 2454 O O . GLU B 1 131 ? 17.391 11.242 0.04 1 78.69 131 GLU B O 1
ATOM 2459 N N . MET B 1 132 ? 16.906 9.539 -1.339 1 82.19 132 MET B N 1
ATOM 2460 C CA . MET B 1 132 ? 16.562 10.461 -2.424 1 82.19 132 MET B CA 1
ATOM 2461 C C . MET B 1 132 ? 15.281 11.219 -2.111 1 82.19 132 MET B C 1
ATOM 2463 O O . MET B 1 132 ? 14.984 12.227 -2.752 1 82.19 132 MET B O 1
ATOM 2467 N N . ASN B 1 133 ? 14.594 10.711 -1.048 1 87.44 133 ASN B N 1
ATOM 2468 C CA . ASN B 1 133 ? 13.367 11.391 -0.663 1 87.44 133 ASN B CA 1
ATOM 2469 C C . ASN B 1 133 ? 13.453 11.945 0.756 1 87.44 133 ASN B C 1
ATOM 2471 O O . ASN B 1 133 ? 12.445 12 1.469 1 87.44 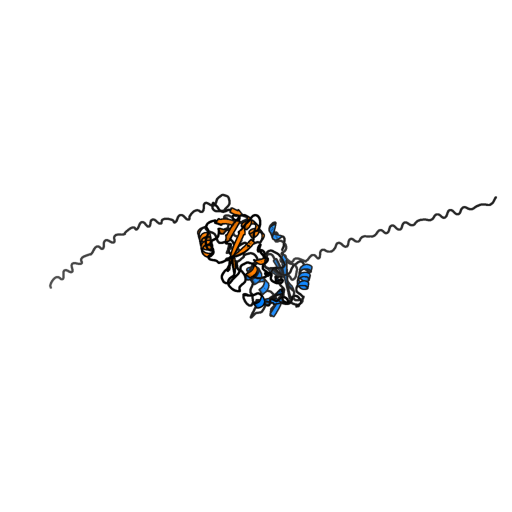133 ASN B O 1
ATOM 2475 N N . GLY B 1 134 ? 14.734 12.195 1.177 1 90.19 134 GLY B N 1
ATOM 2476 C CA . GLY B 1 134 ? 14.945 12.922 2.42 1 90.19 134 GLY B CA 1
ATOM 2477 C C . GLY B 1 134 ? 15.102 12.016 3.623 1 90.19 134 GLY B C 1
ATOM 2478 O O . GLY B 1 134 ? 15.289 12.484 4.746 1 90.19 134 GLY B O 1
ATOM 2479 N N . TRP B 1 135 ? 15.031 10.719 3.391 1 90.31 135 TRP B N 1
ATOM 2480 C CA . TRP B 1 135 ? 15.102 9.812 4.535 1 90.31 135 TRP B CA 1
ATOM 2481 C C . TRP B 1 135 ? 16.516 9.742 5.09 1 90.31 135 TRP B C 1
ATOM 2483 O O . TRP B 1 135 ? 17.484 9.695 4.328 1 90.31 135 TRP B O 1
ATOM 2493 N N . SER B 1 136 ? 16.719 9.734 6.324 1 91.81 136 SER B N 1
ATOM 2494 C CA . SER B 1 136 ? 17.891 9.414 7.125 1 91.81 136 SER B CA 1
ATOM 2495 C C . SER B 1 136 ? 17.5 8.883 8.5 1 91.81 136 SER B C 1
ATOM 2497 O O . SER B 1 136 ? 16.312 8.828 8.836 1 91.81 136 SER B O 1
ATOM 2499 N N . SER B 1 137 ? 18.484 8.398 9.211 1 91.38 137 SER B N 1
ATOM 2500 C CA . SER B 1 137 ? 18.203 7.914 10.562 1 91.38 137 SER B CA 1
ATOM 2501 C C . SER B 1 137 ? 17.578 9 11.422 1 91.38 137 SER B C 1
ATOM 2503 O O . SER B 1 137 ? 16.875 8.703 12.383 1 91.38 137 SER B O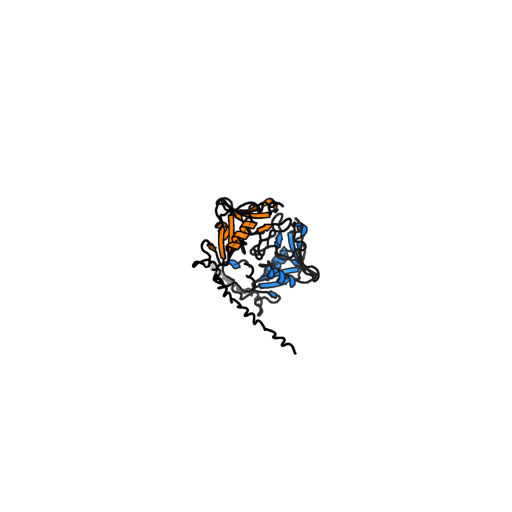 1
ATOM 2505 N N . GLY B 1 138 ? 17.797 10.25 11 1 94.5 138 GLY B N 1
ATOM 2506 C CA . GLY B 1 138 ? 17.219 11.367 11.742 1 94.5 138 GLY B CA 1
ATOM 2507 C C . GLY B 1 138 ? 15.93 11.883 11.125 1 94.5 138 GLY B C 1
ATOM 2508 O O . GLY B 1 138 ? 15.141 12.555 11.805 1 94.5 138 GLY B O 1
ATOM 2509 N N . SER B 1 139 ? 15.703 11.664 9.805 1 96.81 139 SER B N 1
ATOM 2510 C CA . SER B 1 139 ? 14.531 12.117 9.07 1 96.81 139 SER B CA 1
ATOM 2511 C C . SER B 1 139 ? 13.641 10.945 8.68 1 96.81 139 SER B C 1
ATOM 2513 O O . SER B 1 139 ? 13.859 10.305 7.648 1 96.81 139 SER B O 1
ATOM 2515 N N . GLN B 1 140 ? 12.602 10.719 9.492 1 96.31 140 GLN B N 1
ATOM 2516 C CA . GLN B 1 140 ? 11.891 9.453 9.344 1 96.31 140 GLN B CA 1
ATOM 2517 C C . GLN B 1 140 ? 10.398 9.688 9.141 1 96.31 140 GLN B C 1
ATOM 2519 O O . GLN B 1 140 ? 9.641 8.742 8.891 1 96.31 140 GLN B O 1
ATOM 2524 N N . CYS B 1 141 ? 9.969 10.961 9.289 1 98.31 141 CYS B N 1
ATOM 2525 C CA . CYS B 1 141 ? 8.547 11.281 9.211 1 98.31 141 CYS B CA 1
ATOM 2526 C C . CYS B 1 141 ? 8.219 11.992 7.902 1 98.31 141 CYS B C 1
ATOM 2528 O O . CYS B 1 141 ? 8.977 12.844 7.441 1 98.31 141 CYS B O 1
ATOM 2530 N N . LEU B 1 142 ? 7.129 11.594 7.281 1 97.19 142 LEU B N 1
ATOM 2531 C CA . LEU B 1 142 ? 6.801 12.102 5.953 1 97.19 142 LEU B CA 1
ATOM 2532 C C . LEU B 1 142 ? 5.934 13.352 6.047 1 97.19 142 LEU B C 1
ATOM 2534 O O . LEU B 1 142 ? 4.996 13.406 6.844 1 97.19 142 LEU B O 1
ATOM 2538 N N . ALA B 1 143 ? 6.281 14.312 5.297 1 98.19 143 ALA B N 1
ATOM 2539 C CA . ALA B 1 143 ? 5.445 15.5 5.082 1 98.19 143 ALA B CA 1
ATOM 2540 C C . ALA B 1 143 ? 5.23 15.758 3.594 1 98.19 143 ALA B C 1
ATOM 2542 O O . ALA B 1 143 ? 6.066 15.391 2.766 1 98.19 143 ALA B O 1
ATOM 2543 N N . TYR B 1 144 ? 4.117 16.266 3.277 1 98.12 144 TYR B N 1
ATOM 2544 C CA . TYR B 1 144 ? 3.762 16.641 1.912 1 98.12 144 TYR B CA 1
ATOM 2545 C C . TYR B 1 144 ? 3.859 18.141 1.71 1 98.12 144 TYR B C 1
ATOM 2547 O O . TYR B 1 144 ? 3.336 18.922 2.514 1 98.12 144 TYR B O 1
ATOM 2555 N N . TYR B 1 145 ? 4.582 18.531 0.67 1 97.56 145 TYR B N 1
ATOM 2556 C CA . TYR B 1 145 ? 4.668 19.938 0.282 1 97.56 145 TYR B CA 1
ATOM 2557 C C . TYR B 1 145 ? 3.643 20.266 -0.795 1 97.56 145 TYR B C 1
ATOM 2559 O O . TYR B 1 145 ? 3.59 19.609 -1.835 1 97.56 145 TYR B O 1
ATOM 2567 N N . ASN B 1 146 ? 2.846 21.234 -0.469 1 97.88 146 ASN B N 1
ATOM 2568 C CA . ASN B 1 146 ? 1.847 21.672 -1.442 1 97.88 146 ASN B CA 1
ATOM 2569 C C . ASN B 1 146 ? 2.168 23.047 -1.999 1 97.88 146 ASN B C 1
ATOM 2571 O O . ASN B 1 146 ? 2.322 24.016 -1.24 1 97.88 146 ASN B O 1
ATOM 2575 N N . SER B 1 147 ? 2.309 23.094 -3.229 1 96.62 147 SER B N 1
ATOM 2576 C CA . SER B 1 147 ? 2.488 24.375 -3.918 1 96.62 147 SER B CA 1
ATOM 2577 C C . SER B 1 147 ? 1.896 24.328 -5.324 1 96.62 147 SER B C 1
ATOM 2579 O O . SER B 1 147 ? 1.539 23.25 -5.82 1 96.62 147 SER B O 1
ATOM 2581 N N . ASP B 1 148 ? 1.75 25.531 -5.953 1 94.44 148 ASP B N 1
ATOM 2582 C CA . ASP B 1 148 ? 1.211 25.609 -7.309 1 94.44 148 ASP B CA 1
ATOM 2583 C C . ASP B 1 148 ? 2.236 25.141 -8.336 1 94.44 148 ASP B C 1
ATOM 2585 O O . ASP B 1 148 ? 1.881 24.812 -9.469 1 94.44 148 ASP B O 1
ATOM 2589 N N . TYR B 1 149 ? 3.465 25.094 -7.98 1 92 149 TYR B N 1
ATOM 2590 C CA . TYR B 1 149 ? 4.523 24.812 -8.945 1 92 149 TYR B CA 1
ATOM 2591 C C . TYR B 1 149 ? 5.035 23.391 -8.781 1 92 149 TYR B C 1
ATOM 2593 O O . TYR B 1 149 ? 5.223 22.672 -9.773 1 92 149 TYR B O 1
ATOM 2601 N N . ASN B 1 150 ? 5.352 23.031 -7.531 1 91.25 150 ASN B N 1
ATOM 2602 C CA . ASN B 1 150 ? 5.879 21.703 -7.23 1 91.25 150 ASN B CA 1
ATOM 2603 C C . ASN B 1 150 ? 5.285 21.141 -5.938 1 91.25 150 ASN B C 1
ATOM 2605 O O . ASN B 1 150 ? 5.289 21.812 -4.906 1 91.25 150 ASN B O 1
ATOM 2609 N N . SER B 1 151 ? 4.68 20.031 -5.98 1 95.5 151 SER B N 1
ATOM 2610 C CA . SER B 1 151 ? 4.133 19.344 -4.812 1 95.5 151 SER B CA 1
ATOM 2611 C C . SER B 1 151 ? 4.66 17.922 -4.707 1 95.5 151 SER B C 1
ATOM 2613 O O . SER B 1 151 ? 4.695 17.188 -5.699 1 95.5 151 SER B O 1
ATOM 2615 N N . TYR B 1 152 ? 5.152 17.547 -3.557 1 94.44 152 TYR B N 1
ATOM 2616 C CA . TYR B 1 152 ? 5.766 16.234 -3.412 1 94.44 152 TYR B CA 1
ATOM 2617 C C . TYR B 1 152 ? 5.844 15.828 -1.945 1 94.44 152 TYR B C 1
ATOM 2619 O O . TYR B 1 152 ? 5.715 16.672 -1.054 1 94.44 152 TYR B O 1
ATOM 2627 N N . ALA B 1 153 ? 6.031 14.594 -1.724 1 95.31 153 ALA B N 1
ATOM 2628 C CA . ALA B 1 153 ? 6.246 14.008 -0.403 1 95.31 153 ALA B CA 1
ATOM 2629 C C . ALA B 1 153 ? 7.734 13.875 -0.098 1 95.31 153 ALA B C 1
ATOM 2631 O O . ALA B 1 153 ? 8.531 13.578 -0.991 1 95.31 153 ALA B O 1
ATOM 2632 N N . PHE B 1 154 ? 8.117 14.078 1.131 1 95 154 PHE B N 1
ATOM 2633 C CA . PHE B 1 154 ? 9.516 14.086 1.541 1 95 154 PHE B CA 1
ATOM 2634 C C . PHE B 1 154 ? 9.648 13.766 3.025 1 95 154 PHE B C 1
ATOM 2636 O O . PHE B 1 154 ? 8.812 14.188 3.832 1 95 154 PHE B O 1
ATOM 2643 N N . PHE B 1 155 ? 10.711 12.992 3.348 1 95.38 155 PHE B N 1
ATOM 2644 C CA . PHE B 1 155 ? 10.961 12.68 4.75 1 95.38 155 PHE B CA 1
ATOM 2645 C C . PHE B 1 155 ? 11.664 13.844 5.445 1 95.38 155 PHE B C 1
ATOM 2647 O O . PHE B 1 155 ? 12.539 14.484 4.863 1 95.38 155 PHE B O 1
ATOM 2654 N N . HIS B 1 156 ? 11.258 14.086 6.703 1 97.12 156 HIS B N 1
ATOM 2655 C CA . HIS B 1 156 ? 11.812 15.156 7.527 1 97.12 156 HIS B CA 1
ATOM 2656 C C . HIS B 1 156 ? 12.094 14.664 8.945 1 97.12 156 HIS B C 1
ATOM 2658 O O . HIS B 1 156 ? 11.641 13.594 9.336 1 97.12 156 HIS B O 1
ATOM 2664 N N . TYR B 1 157 ? 12.945 15.477 9.68 1 98.44 157 TYR B N 1
ATOM 2665 C CA . TYR B 1 157 ? 13.07 15.258 11.117 1 98.44 157 TYR B CA 1
ATOM 2666 C C . TYR B 1 157 ? 11.711 15.336 11.797 1 98.44 157 TYR B C 1
ATOM 2668 O O . TYR B 1 157 ? 10.945 16.281 11.578 1 98.44 157 TYR B O 1
ATOM 2676 N N . CYS B 1 158 ? 11.461 14.344 12.609 1 98.75 158 CYS B N 1
ATOM 2677 C CA . CYS B 1 158 ? 10.125 14.203 13.188 1 98.75 158 CYS B CA 1
ATOM 2678 C C . CYS B 1 158 ? 9.828 15.352 14.148 1 98.75 158 CYS B C 1
ATOM 2680 O O . CYS B 1 158 ? 8.664 15.625 14.453 1 98.75 158 CYS B O 1
ATOM 2682 N N . ASP B 1 159 ? 10.852 16.031 14.516 1 98.75 159 ASP B N 1
ATOM 2683 C CA . ASP B 1 159 ? 10.672 17.094 15.508 1 98.75 159 ASP B CA 1
ATOM 2684 C C . ASP B 1 159 ? 10.461 18.453 14.836 1 98.75 159 ASP B C 1
ATOM 2686 O O . ASP B 1 159 ? 10.281 19.469 15.508 1 98.75 159 ASP B O 1
ATOM 2690 N N . MET B 1 160 ? 10.57 18.469 13.477 1 98.81 160 MET B N 1
ATOM 2691 C CA . MET B 1 160 ? 10.172 19.703 12.797 1 98.81 160 MET B CA 1
ATOM 2692 C C . MET B 1 160 ? 8.711 20.031 13.078 1 98.81 160 MET B C 1
ATOM 2694 O O . MET B 1 160 ? 7.926 19.141 13.414 1 98.81 160 MET B O 1
ATOM 2698 N N . LYS B 1 161 ? 8.398 21.266 13 1 98.94 161 LYS B N 1
ATOM 2699 C CA . LYS B 1 161 ? 7.023 21.688 13.227 1 98.94 161 LYS B CA 1
ATOM 2700 C C . LYS B 1 161 ? 6.352 22.109 11.922 1 98.94 161 LYS B C 1
ATOM 2702 O O . LYS B 1 161 ? 6.77 23.078 11.289 1 98.94 161 LYS B O 1
ATOM 2707 N N . TYR B 1 162 ? 5.324 21.359 11.492 1 98.94 162 TYR B N 1
ATOM 2708 C CA . TYR B 1 162 ? 4.605 21.609 10.242 1 98.94 162 TYR B CA 1
ATOM 2709 C C . TYR B 1 162 ? 3.1 21.578 10.469 1 98.94 162 TYR B C 1
ATOM 2711 O O . TYR B 1 162 ? 2.637 21.297 11.578 1 98.94 162 TYR B O 1
ATOM 2719 N N . ASN B 1 163 ? 2.311 22.047 9.414 1 98.94 163 ASN B N 1
ATOM 2720 C CA . ASN B 1 163 ? 0.884 21.734 9.375 1 98.94 163 ASN B CA 1
ATOM 2721 C C . ASN B 1 163 ? 0.634 20.234 9.422 1 98.94 163 ASN B C 1
ATOM 2723 O O . ASN B 1 163 ? 1.576 19.438 9.367 1 98.94 163 ASN B O 1
ATOM 2727 N N . SER B 1 164 ? -0.622 19.859 9.594 1 98.94 164 SER B N 1
ATOM 2728 C CA . SER B 1 164 ? -0.966 18.438 9.562 1 98.94 164 SER B CA 1
ATOM 2729 C C . SER B 1 164 ? -2.32 18.203 8.898 1 98.94 164 SER B C 1
ATOM 2731 O O . SER B 1 164 ? -3.178 19.094 8.906 1 98.94 164 SER B O 1
ATOM 2733 N N . ILE B 1 165 ? -2.432 17.141 8.266 1 98.94 165 ILE B N 1
ATOM 2734 C CA . ILE B 1 165 ? -3.707 16.703 7.711 1 98.94 165 ILE B CA 1
ATOM 2735 C C . ILE B 1 165 ? -4.301 15.602 8.586 1 98.94 165 ILE B C 1
ATOM 2737 O O . ILE B 1 165 ? -3.654 14.578 8.82 1 98.94 165 ILE B O 1
ATOM 2741 N N . CYS B 1 166 ? -5.48 15.812 9.062 1 98.88 166 CYS B N 1
ATOM 2742 C CA . CYS B 1 166 ? -6.191 14.828 9.875 1 98.88 166 CYS B CA 1
ATOM 2743 C C . CYS B 1 166 ? -7.316 14.18 9.078 1 98.88 166 CYS B C 1
ATOM 2745 O O . CYS B 1 166 ? -7.906 14.805 8.195 1 98.88 166 CYS B O 1
ATOM 2747 N N . LYS B 1 167 ? -7.625 13.008 9.398 1 98.69 167 LYS B N 1
ATOM 2748 C CA . LYS B 1 167 ? -8.711 12.258 8.766 1 98.69 167 LYS B CA 1
ATOM 2749 C C . LYS B 1 167 ? -9.594 11.578 9.812 1 98.69 167 LYS B C 1
ATOM 2751 O O . LYS B 1 167 ? -9.094 11.039 10.797 1 98.69 167 LYS B O 1
ATOM 2756 N N . SER B 1 168 ? -10.867 11.664 9.648 1 97 168 SER B N 1
ATOM 2757 C CA . SER B 1 168 ? -11.844 10.922 10.43 1 97 168 SER B CA 1
ATOM 2758 C C . SER B 1 168 ? -12.977 10.398 9.547 1 97 168 SER B C 1
ATOM 2760 O O . SER B 1 168 ? -13.156 10.867 8.422 1 97 168 SER B O 1
ATOM 2762 N N . ARG B 1 169 ? -13.633 9.391 10.008 1 92.31 169 ARG B N 1
ATOM 2763 C CA . ARG B 1 169 ? -14.773 8.852 9.273 1 92.31 169 ARG B CA 1
ATOM 2764 C C . ARG B 1 169 ? -15.969 9.789 9.344 1 92.31 169 ARG B C 1
ATOM 2766 O O . ARG B 1 169 ? -16.25 10.367 10.391 1 92.31 169 ARG B O 1
ATOM 2773 N N . ALA B 1 170 ? -16.594 9.953 8.219 1 91.44 170 ALA B N 1
ATOM 2774 C CA . ALA B 1 170 ? -17.797 10.773 8.203 1 91.44 170 ALA B CA 1
ATOM 2775 C C . ALA B 1 170 ? -18.969 10.047 8.883 1 91.44 170 ALA B C 1
ATOM 2777 O O . ALA B 1 170 ? -19.062 8.82 8.805 1 91.44 170 ALA B O 1
ATOM 2778 N N . ALA B 1 171 ? -19.734 10.812 9.586 1 81.88 171 ALA B N 1
ATOM 2779 C CA . ALA B 1 171 ? -20.922 10.234 10.219 1 81.88 171 ALA B CA 1
ATOM 2780 C C . ALA B 1 171 ? -21.922 9.758 9.172 1 81.88 171 ALA B C 1
ATOM 2782 O O . ALA B 1 171 ? -21.984 10.305 8.07 1 81.88 171 ALA B O 1
ATOM 2783 N N . GLY B 1 172 ? -22.797 8.758 9.5 1 70.31 172 GLY B N 1
ATOM 2784 C CA . GLY B 1 172 ? -23.875 8.266 8.656 1 70.31 172 GLY B CA 1
ATOM 2785 C C . GLY B 1 172 ? -23.422 7.25 7.629 1 70.31 172 GLY B C 1
ATOM 2786 O O . GLY B 1 172 ? -24.219 6.785 6.809 1 70.31 172 GLY B O 1
ATOM 2787 N N . ILE B 1 173 ? -22.219 7.18 7.445 1 63.84 173 ILE B N 1
ATOM 2788 C CA . ILE B 1 173 ? -21.734 6.176 6.512 1 63.84 173 ILE B CA 1
ATOM 2789 C C . ILE B 1 173 ? -21.641 4.82 7.211 1 63.84 173 ILE B C 1
ATOM 2791 O O . ILE B 1 173 ? -21.016 4.703 8.266 1 63.84 173 ILE B O 1
ATOM 2795 N N . PRO B 1 174 ? -22.625 3.908 6.801 1 55.72 174 PRO B N 1
ATOM 2796 C CA . PRO B 1 174 ? -22.547 2.58 7.414 1 55.72 174 PRO B CA 1
ATOM 2797 C C . PRO B 1 174 ? -21.125 1.998 7.363 1 55.72 174 PRO B C 1
ATOM 2799 O O . PRO B 1 174 ? -20.391 2.246 6.406 1 55.72 174 PRO B O 1
ATOM 2802 N N . ARG B 1 175 ? -20.531 1.887 8.555 1 50.97 175 ARG B N 1
ATOM 2803 C CA . ARG B 1 175 ? -19.25 1.181 8.57 1 50.97 175 ARG B CA 1
ATOM 2804 C C . ARG B 1 175 ? -19.328 -0.101 7.75 1 50.97 175 ARG B C 1
ATOM 2806 O O . ARG B 1 175 ? -20.281 -0.866 7.863 1 50.97 175 ARG B O 1
ATOM 2813 N N . LYS B 1 176 ? -18.812 -0.046 6.582 1 47.81 176 LYS B N 1
ATOM 2814 C CA . LYS B 1 176 ? -18.812 -1.387 6.004 1 47.81 176 LYS B CA 1
ATOM 2815 C C . LYS B 1 176 ? -18.5 -2.439 7.062 1 47.81 176 LYS B C 1
ATOM 2817 O O . LYS B 1 176 ? -17.828 -2.148 8.055 1 47.81 176 LYS B O 1
ATOM 2822 N N . GLY B 1 177 ? -19.062 -3.639 7.035 1 37.03 177 GLY B N 1
ATOM 2823 C CA . GLY B 1 177 ? -18.875 -4.766 7.938 1 37.03 177 GLY B CA 1
ATOM 2824 C C . GLY B 1 177 ? -17.516 -4.766 8.617 1 37.03 177 GLY B C 1
ATOM 2825 O O . GLY B 1 177 ? -16.734 -3.822 8.461 1 37.03 177 GLY B O 1
ATOM 2826 N N . LEU B 1 178 ? -16.953 -5.973 9.047 1 38.16 178 LEU B N 1
ATOM 2827 C CA . LEU B 1 178 ? -15.859 -6.492 9.867 1 38.16 178 LEU B CA 1
ATOM 2828 C C . LEU B 1 178 ? -14.539 -5.809 9.523 1 38.16 178 LEU B C 1
ATOM 2830 O O . LEU B 1 178 ? -13.68 -5.641 10.391 1 38.16 178 LEU B O 1
ATOM 2834 N N . LEU B 1 179 ? -14.297 -5.445 8.297 1 37.5 179 LEU B N 1
ATOM 2835 C CA . LEU B 1 179 ? -12.938 -5.129 7.875 1 37.5 179 LEU B CA 1
ATOM 2836 C C . LEU B 1 179 ? -12.617 -3.656 8.109 1 37.5 179 LEU B C 1
ATOM 2838 O O . LEU B 1 179 ? -11.461 -3.242 8.023 1 37.5 179 LEU B O 1
ATOM 2842 N N . ASP B 1 180 ? -13.594 -2.814 8.305 1 38.72 180 ASP B N 1
ATOM 2843 C CA . ASP B 1 180 ? -13.406 -1.366 8.336 1 38.72 180 ASP B CA 1
ATOM 2844 C C . ASP B 1 180 ? -13.016 -0.894 9.734 1 38.72 180 ASP B C 1
ATOM 2846 O O . ASP B 1 180 ? -13.023 0.307 10.016 1 38.72 180 ASP B O 1
ATOM 2850 N N . GLU B 1 181 ? -12.93 -1.747 10.602 1 35.53 181 GLU B N 1
ATOM 2851 C CA . GLU B 1 181 ? -12.797 -1.281 11.984 1 35.53 181 GLU B CA 1
ATOM 2852 C C . GLU B 1 181 ? -11.656 -0.278 12.117 1 35.53 181 GLU B C 1
ATOM 2854 O O . GLU B 1 181 ? -11.539 0.405 13.133 1 35.53 181 GLU B O 1
ATOM 2859 N N . PHE B 1 182 ? -10.516 -0.42 11.359 1 33.88 182 PHE B N 1
ATOM 2860 C CA . PHE B 1 182 ? -9.367 0.337 11.859 1 33.88 182 PHE B CA 1
ATOM 2861 C C . PHE B 1 182 ? -9.328 1.728 11.234 1 33.88 182 PHE B C 1
ATOM 2863 O O . PHE B 1 182 ? -8.273 2.186 10.797 1 33.88 182 PHE B O 1
ATOM 2870 N N . VAL B 1 183 ? -10.422 2.23 10.625 1 30.69 183 VAL B N 1
ATOM 2871 C CA . VAL B 1 183 ? -10.297 3.619 10.195 1 30.69 183 VAL B CA 1
ATOM 2872 C C . VAL B 1 183 ? -10.492 4.551 11.391 1 30.69 183 VAL B C 1
ATOM 2874 O O . VAL B 1 183 ? -11.398 4.344 12.195 1 30.69 183 VAL B O 1
#

Foldseek 3Di:
DPCPPPPPPPPPPPPPPPPPPPPPPPPPPPPLVQPVLLDRPQWDDDDQKTKHWFFWWFFLVVLQVVLVVVPWGFAAALDLVSQVVQLQPHDAQFKAFHQWWAADPDDIDGVFPRGDDPCSFFAPDSDPDLVVQADDNQFTTKIWHHHPPDIHIGTGGRGGIGITMTMGGGHPPPQDPDPNPTD/DPDPVVPPPPPPPPPPPPPPPPPVPPPPPPPLVCPPLLDRPQWDDDDQKTKHWFFWWFFLVVLQVVLVVVPWGFAAALDLVSQVVQLQPHDAQFKAFHQWWAADPDDIDGVFPRGDDPCSFFAPDSDPDLVVQADDNQFTTKIWHHHPPDIHIGTGGRGGIGIYMTMDGGHPPPQDPPPNVGD

pLDDT: mean 79.47, std 25.65, range [27.56, 98.94]

Nearest PDB structures (foldseek):
  4zrw-assembly1_A  TM=8.165E-01  e=9.145E-11  Bos taurus
  4zrv-assembly2_B  TM=8.100E-01  e=9.646E-10  Bos taurus
  3wh3-assembly1_A  TM=8.183E-01  e=1.489E-09  Homo sapiens
  5kth-assembly1_A  TM=7.924E-01  e=1.685E-09  Bos taurus
  5kti-assembly1_A  TM=7.196E-01  e=1.685E-09  Bos taurus

InterPro domains:
  IPR001304 C-type lectin-like [PF00059] (58-167)
  IPR001304 C-type lectin-like [PS50041] (46-167)
  IPR001304 C-type lectin-like [SM00034] (39-167)
  IPR016186 C-type lectin-like/link domain superfamily [G3DSA:3.10.100.10] (33-173)
  IPR016187 C-type lectin fold [SSF56436] (8-170)

Secondary structure (DSSP, 8-state):
---------------------------------B-TTSSBTTPEEETTEEEEEEEEEE-HHHHHHHHHHTT-EE---SSHHHHHHHHTTSPSSEEEEEEEE--TTSPPEESSTTPBPGGGS-BSS--SSGGGGT--SSEEEEEEEE-SS--EEEEEETTS-EEEEEEEEPTTS---SGGGTT-/---------------------------------B-TTSSBTTPEEETTEEEEEEEEEE-HHHHHHHHHHTT-EE---SSHHHHHHHHTTSPSSEEEEEEEE--TTSPPEESSTTPBPGGGS-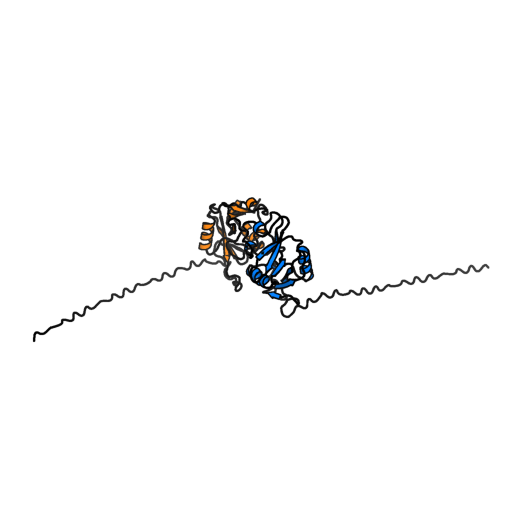BSS--SSGGGGT--SSEEEEEEEE-SS--EEEEEETTS-EEEEEEEEPTTS---SGGGGG-

Solvent-accessible surface area (backbone atoms only — not comparable to full-atom values): 20490 Å² total; per-residue (Å²): 138,84,81,79,78,79,80,79,79,77,78,79,78,79,77,78,77,75,76,75,75,73,72,73,72,71,72,72,67,77,72,65,58,52,44,99,77,27,22,41,78,85,38,44,71,55,90,74,29,18,33,37,76,41,75,65,62,30,26,51,68,54,37,35,50,51,22,41,74,72,70,27,30,41,30,60,42,60,38,64,65,53,40,55,63,52,56,69,71,40,66,67,76,35,50,27,34,39,24,36,37,31,64,75,45,35,56,60,38,51,79,49,79,71,24,33,30,72,62,66,56,60,42,74,39,79,30,46,42,63,57,64,29,44,36,46,92,68,12,31,28,33,27,35,34,25,39,97,85,64,60,26,36,35,28,32,47,42,75,49,63,29,23,28,32,23,35,30,75,24,55,89,56,76,72,60,70,88,84,55,70,74,112,137,83,82,77,78,75,79,78,78,78,77,78,76,79,75,78,76,77,77,73,77,72,74,73,74,70,72,72,66,77,72,65,60,53,46,98,76,27,21,40,78,84,37,45,72,55,91,72,28,18,33,35,73,42,76,67,62,29,26,52,68,54,37,35,50,52,22,42,74,72,70,28,29,41,31,62,43,60,36,65,66,53,40,56,61,52,56,69,69,41,66,67,77,35,49,28,35,38,24,36,36,32,65,75,40,34,56,61,39,52,78,48,76,72,24,32,30,71,61,67,56,61,42,72,39,78,32,46,41,64,57,65,29,44,36,45,94,69,13,29,28,32,28,37,34,26,38,97,86,63,59,27,38,36,28,32,47,43,76,48,62,30,22,30,33,23,34,30,75,24,54,90,56,75,70,60,70,88,83,52,71,73,112

Sequence (366 aa):
MLLKSVLALCLVSFAASQEGNSTQESASQGSNNVQESGCPIGWLRLFSSCYLFETTHLTFEAAESNCLGKGGRLFVPRTAVEWKEVVKNSPKVSWNWVGLKREGVFMPRWRRTGGMNVAEINWLIDPGTPEMNGWSSGSQCLAYYNSDYNSYAFFHYCDMKYNSICKSRAAGIPRKGLLDEFVMLLKSVLALCLVSFAASQEGNSTQESASQGSNNVQESGCPIGWLRLFSSCYLFETTHLTFEAAESNCLGKGGRLFVPRTAVEWKEVVKNSPKVSWNWVGLKREGVFMPRWRRTGGMNVAEINWLIDPGTPEMNGWSSGSQCLAYYNSDYNSYAFFHYCDMKYNSICKSRAAGIPRKGLLDEFV